Protein AF-A0AAU5QPR6-F1 (afdb_monomer)

pLDDT: mean 88.17, std 13.74, range [23.33, 97.75]

Sequence (277 aa):
MTGIDMEPRHGRDCKAAFSVEWHLQGLGFTPAVTRRDGVSYQTLPEGLGWCQTLPVPEEAWPPGATQCVVVRWYPDRTYRRDRRTGLIPAGADEHWRDRTTDIMGRLRALGFWAENTGPYRAPALHTHEDILVWRQPGDRHWPPVSAWFGSEPASTHFGPPSPAEREAVLRVRGVLRQVERGRRRIQGTLSAEPALPAWWPPHAGMCVRVLWQPTVQYQRDPNSVVAPPGAARHWHTGIESIRRALIAASYEVQEPVRPRTPTRDTCVGFLAWRRLR

Mean predicted aligned error: 6.19 Å

Secondary structure (DSSP, 8-state):
----------TTHHHHHHHHHHHHHHTT-SPEEEEETTEEEEEPPTTT-EEEEEEPPGGGSPTT-SEEEEEEEE--GGGSPPTTT-PPPTTHHHHHHHHHHHHHHHHHHTT-EEEE-SS---TTT-S-EEEEEEE-SS----S-TTTTTTPPPPPPTTSPPPHHHHHHHHHHHHHHHHHHHSSSPPPEEEEEEEPPGGGPPTTEEEEEEEEEEE-GGGSPPTT-SSPPTTHHHHHHHH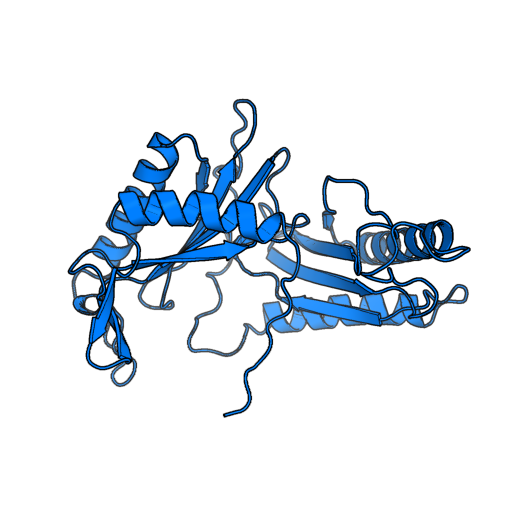HHHHHHHHHHTT-EEE--SSPP-TTT-S-EEEEEEEE--

Nearest PDB structures (foldseek):
  3kxc-assembly1_A  TM=4.202E-01  e=6.621E-01  Homo sapiens
  6yqd-assembly1_AAA  TM=4.238E-01  e=2.096E+00  Homo sapiens
  2cfh-assembly1_A  TM=3.814E-01  e=7.035E-01  Homo sapiens
  7b70-assembly1_A  TM=4.335E-01  e=2.367E+00  Drosophila melanogaster
  6ypx-assembly1_AAA  TM=3.709E-01  e=2.367E+00  Homo sapiens

Radius of gyration: 20.64 Å; Cα contacts (8 Å, |Δi|>4): 484; chains: 1; bounding box: 50×53×55 Å

Structure (mmCIF, N/CA/C/O backbone):
data_AF-A0AAU5QPR6-F1
#
_entry.id   AF-A0AAU5QPR6-F1
#
loop_
_atom_site.group_PDB
_atom_site.id
_atom_site.type_symbol
_atom_site.label_atom_id
_atom_site.label_alt_id
_atom_site.label_comp_id
_atom_site.label_asym_id
_atom_site.label_entity_id
_atom_site.label_seq_id
_atom_site.pdbx_PDB_ins_code
_atom_site.Cartn_x
_atom_site.Cartn_y
_atom_site.Cartn_z
_atom_site.occupancy
_atom_site.B_iso_or_equiv
_atom_site.auth_seq_id
_atom_site.auth_comp_id
_atom_site.auth_asym_id
_atom_site.auth_atom_id
_atom_site.pdbx_PDB_model_num
ATOM 1 N N . MET A 1 1 ? 15.546 25.070 15.201 1.00 35.16 1 MET A N 1
ATOM 2 C CA . MET A 1 1 ? 14.447 24.235 14.674 1.00 35.16 1 MET A CA 1
ATOM 3 C C . MET A 1 1 ? 14.744 23.960 13.215 1.00 35.16 1 MET A C 1
ATOM 5 O O . MET A 1 1 ? 14.538 24.826 12.380 1.00 35.16 1 MET A O 1
ATOM 9 N N . THR A 1 2 ? 15.338 22.809 12.925 1.00 28.70 2 THR A N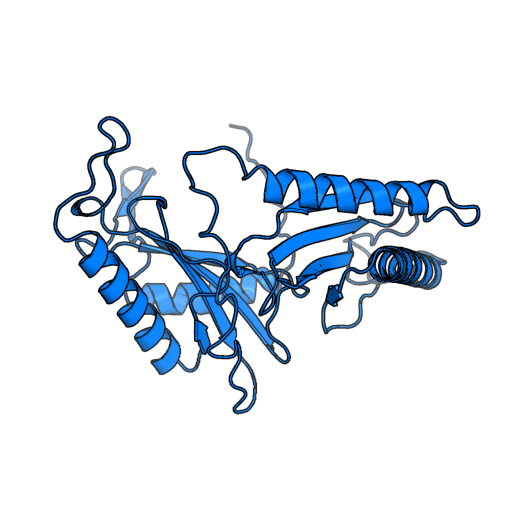 1
ATOM 10 C CA . THR A 1 2 ? 15.569 22.332 11.561 1.00 28.70 2 THR A CA 1
ATOM 11 C C . THR A 1 2 ? 14.236 21.846 11.008 1.00 28.70 2 THR A C 1
ATOM 13 O O . THR A 1 2 ? 13.722 20.812 11.431 1.00 28.70 2 THR A O 1
ATOM 16 N N . GLY A 1 3 ? 13.637 22.642 10.122 1.00 25.12 3 GLY A N 1
ATOM 17 C CA . GLY A 1 3 ? 12.510 22.197 9.315 1.00 25.12 3 GLY A CA 1
ATOM 18 C C . GLY A 1 3 ? 12.972 21.026 8.459 1.00 25.12 3 GLY A C 1
ATOM 19 O O . GLY A 1 3 ? 13.912 21.158 7.680 1.00 25.12 3 GLY A O 1
ATOM 20 N N . ILE A 1 4 ? 12.365 19.861 8.662 1.00 26.20 4 ILE A N 1
ATOM 21 C CA . ILE A 1 4 ? 12.492 18.751 7.726 1.00 26.20 4 ILE A CA 1
ATOM 22 C C . ILE A 1 4 ? 11.623 19.144 6.535 1.00 26.20 4 ILE A C 1
ATOM 24 O O . ILE A 1 4 ? 10.400 19.014 6.596 1.00 26.20 4 ILE A O 1
ATOM 28 N N . ASP A 1 5 ? 12.252 19.673 5.487 1.00 23.33 5 ASP A N 1
ATOM 29 C CA . ASP A 1 5 ? 11.605 19.854 4.192 1.00 23.33 5 ASP A CA 1
ATOM 30 C C . ASP A 1 5 ? 11.256 18.467 3.645 1.00 23.33 5 ASP A C 1
ATOM 32 O O . ASP A 1 5 ? 12.100 17.722 3.141 1.00 23.33 5 ASP A O 1
ATOM 36 N N . MET A 1 6 ? 9.992 18.081 3.806 1.00 27.84 6 MET A N 1
ATOM 37 C CA . MET A 1 6 ? 9.432 16.953 3.081 1.00 27.84 6 MET A CA 1
ATOM 38 C C . MET A 1 6 ? 9.138 17.426 1.660 1.00 27.84 6 MET A C 1
ATOM 40 O O . MET A 1 6 ? 8.075 17.984 1.393 1.00 27.84 6 MET A O 1
ATOM 44 N N . GLU A 1 7 ? 10.084 17.205 0.744 1.00 28.50 7 GLU A N 1
ATOM 45 C CA . GLU A 1 7 ? 9.815 17.350 -0.686 1.00 28.50 7 GLU A CA 1
ATOM 46 C C . GLU A 1 7 ? 8.554 16.545 -1.058 1.00 28.50 7 GLU A C 1
ATOM 48 O O . GLU A 1 7 ? 8.431 15.372 -0.673 1.00 28.50 7 GLU A O 1
ATOM 53 N N . PRO A 1 8 ? 7.613 17.124 -1.824 1.00 33.81 8 PRO A N 1
ATOM 54 C CA . PRO A 1 8 ? 6.388 16.442 -2.208 1.00 33.81 8 PRO A CA 1
ATOM 55 C C . PRO A 1 8 ? 6.711 15.318 -3.198 1.00 33.81 8 PRO A C 1
ATOM 57 O O . PRO A 1 8 ? 6.769 15.499 -4.417 1.00 33.81 8 PRO A O 1
ATOM 60 N N . ARG A 1 9 ? 6.909 14.107 -2.671 1.00 38.84 9 ARG A N 1
ATOM 61 C CA . ARG A 1 9 ? 6.975 12.887 -3.473 1.00 38.84 9 ARG A CA 1
ATOM 62 C C . ARG A 1 9 ? 5.597 12.630 -4.096 1.00 38.84 9 ARG A C 1
ATOM 64 O O . ARG A 1 9 ? 4.681 12.178 -3.429 1.00 38.84 9 ARG A O 1
ATOM 71 N N . HIS A 1 10 ? 5.500 12.895 -5.399 1.00 45.75 10 HIS A N 1
ATOM 72 C CA . HIS A 1 10 ? 4.492 12.357 -6.329 1.00 45.75 10 HIS A CA 1
ATOM 73 C C . HIS A 1 10 ? 3.066 12.926 -6.176 1.00 45.75 10 HIS A C 1
ATOM 75 O O . HIS A 1 10 ? 2.172 12.342 -5.571 1.00 45.75 10 HIS A O 1
ATOM 81 N N . GLY A 1 11 ? 2.803 14.042 -6.864 1.00 46.19 11 GLY A N 1
ATOM 82 C CA . GLY A 1 11 ? 1.526 14.774 -6.841 1.00 46.19 11 GLY A CA 1
ATOM 83 C C . GLY A 1 11 ? 0.268 14.067 -7.388 1.00 46.19 11 GLY A C 1
ATOM 84 O O . GLY A 1 11 ? -0.733 14.747 -7.606 1.00 46.19 11 GLY A O 1
ATOM 85 N N . ARG A 1 12 ? 0.274 12.746 -7.630 1.00 51.75 12 ARG A N 1
ATOM 86 C CA . ARG A 1 12 ? -0.951 11.944 -7.869 1.00 51.75 12 ARG A CA 1
ATOM 87 C C . ARG A 1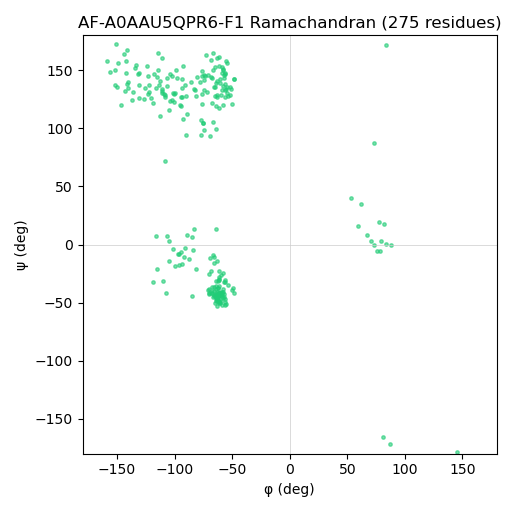 12 ? -1.282 11.040 -6.688 1.00 51.75 12 ARG A C 1
ATOM 89 O O . ARG A 1 12 ? -2.442 11.006 -6.292 1.00 51.75 12 ARG A O 1
ATOM 96 N N . ASP A 1 13 ? -0.277 10.408 -6.090 1.00 56.41 13 ASP A N 1
ATOM 97 C CA . ASP A 1 13 ? -0.446 9.549 -4.912 1.00 56.41 13 ASP A CA 1
ATOM 98 C C . ASP A 1 13 ? -0.973 10.371 -3.730 1.00 56.41 13 ASP A C 1
ATOM 100 O O . ASP A 1 13 ? -1.884 9.948 -3.019 1.00 56.41 13 ASP A O 1
ATOM 104 N N . CYS A 1 14 ? -0.505 11.619 -3.606 1.00 62.19 14 CYS A N 1
ATOM 105 C CA . CYS A 1 14 ? -1.061 12.564 -2.645 1.00 62.19 14 CYS A CA 1
ATOM 106 C C . CYS A 1 14 ? -2.537 12.881 -2.940 1.00 62.19 14 CYS A C 1
ATOM 108 O O . CYS A 1 14 ? -3.349 12.877 -2.025 1.00 62.19 14 CYS A O 1
ATOM 110 N N . LYS A 1 15 ? -2.926 13.104 -4.206 1.00 73.94 15 LYS A N 1
ATOM 111 C CA . LYS A 1 15 ? -4.320 13.443 -4.569 1.00 73.94 15 LYS A CA 1
ATOM 112 C C . LYS A 1 15 ? -5.298 12.313 -4.245 1.00 73.94 15 LYS A C 1
ATOM 114 O O . LYS A 1 15 ? -6.410 12.582 -3.799 1.00 73.94 15 LYS A O 1
ATOM 119 N N . ALA A 1 16 ? -4.874 11.068 -4.459 1.00 74.38 16 ALA A N 1
ATOM 120 C CA . ALA A 1 16 ? -5.645 9.884 -4.107 1.00 74.38 16 ALA A CA 1
ATOM 121 C C . ALA A 1 16 ? -5.902 9.803 -2.595 1.00 74.38 16 ALA A C 1
ATOM 123 O O . ALA A 1 16 ? -7.050 9.622 -2.185 1.00 74.38 16 ALA A O 1
ATOM 124 N N . ALA A 1 17 ? -4.850 9.976 -1.788 1.00 79.00 17 ALA A N 1
ATOM 125 C CA . ALA A 1 17 ? -4.952 10.021 -0.331 1.00 79.00 17 ALA A CA 1
ATOM 126 C C . ALA A 1 17 ? -5.870 11.161 0.128 1.00 79.00 17 ALA A C 1
ATOM 128 O O . ALA A 1 17 ? -6.831 10.901 0.843 1.00 79.00 17 ALA A O 1
ATOM 129 N N . PHE A 1 18 ? -5.673 12.376 -0.394 1.00 85.31 18 PHE A N 1
ATOM 130 C CA . PHE A 1 18 ? -6.481 13.544 -0.034 1.00 85.31 18 PHE A CA 1
ATOM 131 C C . PHE A 1 18 ? -7.980 13.355 -0.295 1.00 85.31 18 PHE A C 1
ATOM 133 O O . PHE A 1 18 ? -8.799 13.767 0.521 1.00 85.31 18 PHE A O 1
ATOM 140 N N . SER A 1 19 ? -8.365 12.729 -1.413 1.00 90.50 19 SER A N 1
ATOM 141 C CA . SER A 1 19 ? -9.785 12.503 -1.711 1.00 90.50 19 SER A CA 1
ATOM 142 C C . SER A 1 19 ? -10.441 11.542 -0.714 1.00 90.50 19 SER A C 1
ATOM 144 O O . SER A 1 19 ? -11.545 11.822 -0.253 1.00 90.50 19 SER A O 1
ATOM 146 N N . VAL A 1 20 ? -9.783 10.433 -0.364 1.00 93.19 20 VAL A N 1
ATOM 147 C CA . VAL A 1 20 ? -10.328 9.478 0.620 1.00 93.19 20 VAL A CA 1
ATOM 148 C C . VAL A 1 20 ? -10.301 10.074 2.026 1.00 93.19 20 VAL A C 1
ATOM 150 O O . VAL A 1 20 ? -11.266 9.922 2.769 1.00 93.19 20 VAL A O 1
ATOM 153 N N . GLU A 1 21 ? -9.244 10.805 2.375 1.00 93.94 21 GLU A N 1
ATOM 154 C CA . GLU A 1 21 ? -9.115 11.492 3.661 1.00 93.94 21 GLU A CA 1
ATOM 155 C C . GLU A 1 21 ? -10.241 12.510 3.874 1.00 93.94 21 GLU A C 1
ATOM 157 O O . GLU A 1 21 ? -10.866 12.518 4.933 1.00 93.94 21 GLU A O 1
ATOM 162 N N . TRP A 1 22 ? -10.583 13.291 2.844 1.00 94.00 22 TRP A N 1
ATOM 163 C CA . TRP A 1 22 ? -11.712 14.223 2.885 1.00 94.00 22 TRP A CA 1
ATOM 164 C C . TRP A 1 22 ? -13.045 13.516 3.176 1.00 94.00 22 TRP A C 1
ATOM 166 O O . TRP A 1 22 ? -13.835 13.977 4.001 1.00 94.00 22 TRP A O 1
ATOM 176 N N . HIS A 1 23 ? -13.290 12.361 2.548 1.00 95.94 23 HIS A N 1
ATOM 177 C CA . HIS A 1 23 ? -14.485 11.562 2.824 1.00 95.94 23 HIS A CA 1
ATOM 178 C C . HIS A 1 23 ? -14.493 11.010 4.254 1.00 95.94 23 HIS A C 1
ATOM 180 O O . HIS A 1 23 ? -15.514 11.093 4.934 1.00 95.94 23 HIS A O 1
ATOM 186 N N . LEU A 1 24 ? -13.362 10.490 4.737 1.00 95.44 24 LEU A N 1
ATOM 187 C CA . LEU A 1 24 ? -13.230 10.003 6.113 1.00 95.44 24 LEU A CA 1
ATOM 188 C C . LEU A 1 24 ? -13.452 11.120 7.138 1.00 95.44 24 LEU A C 1
ATOM 190 O O . LEU A 1 24 ? -14.055 10.872 8.182 1.00 95.44 24 LEU A O 1
ATOM 194 N N . GLN A 1 25 ? -13.023 12.344 6.830 1.00 94.25 25 GLN A N 1
ATOM 195 C CA . GLN A 1 25 ? -13.296 13.516 7.656 1.00 94.25 25 GLN A CA 1
ATOM 196 C C . GLN A 1 25 ? -14.792 13.827 7.715 1.00 94.25 25 GLN A C 1
ATOM 198 O O . GLN A 1 25 ? -15.329 14.007 8.807 1.00 94.25 25 GLN A O 1
ATOM 203 N N . GLY A 1 26 ? -15.484 13.824 6.571 1.00 93.88 26 GLY A N 1
ATOM 204 C CA . GLY A 1 26 ? -16.940 14.001 6.519 1.00 93.88 26 GLY A CA 1
ATOM 205 C C . GLY A 1 26 ? -17.721 12.905 7.257 1.00 93.88 26 GLY A C 1
ATOM 206 O O . GLY A 1 26 ? -18.805 13.162 7.773 1.00 93.88 26 GLY A O 1
ATOM 207 N N . LEU A 1 27 ? -17.154 11.700 7.355 1.00 93.94 27 LEU A N 1
ATOM 208 C CA . LEU A 1 27 ? -17.709 10.577 8.117 1.00 93.94 27 LEU A CA 1
ATOM 209 C C . LEU A 1 27 ? -17.362 10.612 9.617 1.00 93.94 27 LEU A C 1
ATOM 211 O O . LEU A 1 27 ? -17.847 9.764 10.362 1.00 93.94 27 LEU A O 1
ATOM 215 N N . GLY A 1 28 ? -16.536 11.561 10.069 1.00 94.25 28 GLY A N 1
ATOM 216 C CA . GLY A 1 28 ? -16.123 11.674 11.470 1.00 94.25 28 GLY A CA 1
ATOM 217 C C . GLY A 1 28 ? -15.052 10.668 11.903 1.00 94.25 28 GLY A C 1
ATOM 218 O O . GLY A 1 28 ? -14.884 10.444 13.098 1.00 94.25 28 GLY A O 1
ATOM 219 N N . PHE A 1 29 ? -14.317 10.064 10.962 1.00 94.75 29 PHE A N 1
ATOM 220 C CA . PHE A 1 29 ? -13.257 9.096 11.265 1.00 94.75 29 PHE A CA 1
ATOM 221 C C . PHE A 1 29 ? -11.859 9.707 11.355 1.00 94.75 29 PHE A C 1
ATOM 223 O O . PHE A 1 29 ? -10.925 9.004 11.721 1.00 94.75 29 PHE A O 1
ATOM 230 N N . THR A 1 30 ? -11.658 10.982 11.039 1.00 93.62 30 THR A N 1
ATOM 231 C CA . THR A 1 30 ? -10.345 11.633 11.189 1.00 93.62 30 THR A CA 1
ATOM 232 C C . THR A 1 30 ? -10.279 12.445 12.483 1.00 93.62 30 THR A C 1
ATOM 234 O O . THR A 1 30 ? -11.300 12.996 12.900 1.00 93.62 30 THR A O 1
ATOM 237 N N . PRO A 1 31 ? -9.095 12.607 13.100 1.00 91.06 31 PRO A N 1
ATOM 238 C CA . PRO A 1 31 ? -8.934 13.513 14.231 1.00 91.06 31 PRO A CA 1
ATOM 239 C C . PRO A 1 31 ? -9.332 14.949 13.870 1.00 91.06 31 PRO A C 1
ATOM 241 O O . PRO A 1 31 ? -8.927 15.470 12.829 1.00 91.06 31 PRO A O 1
ATOM 244 N N . ALA A 1 32 ? -10.073 15.616 14.751 1.00 90.50 32 ALA A N 1
ATOM 245 C CA . ALA A 1 32 ? -10.326 17.045 14.620 1.00 90.50 32 ALA A CA 1
ATOM 246 C C . ALA A 1 32 ? -9.075 17.821 15.051 1.00 90.50 32 ALA A C 1
ATOM 248 O O . ALA A 1 32 ? -8.527 17.582 16.129 1.00 90.50 32 ALA A O 1
ATOM 249 N N . VAL A 1 33 ? -8.621 18.761 14.223 1.00 90.00 33 VAL A N 1
ATOM 250 C CA . VAL A 1 33 ? -7.470 19.610 14.546 1.00 90.00 33 VAL A CA 1
ATOM 251 C C . VAL A 1 33 ? -7.967 20.919 15.144 1.00 90.00 33 VAL A C 1
ATOM 253 O O . VAL A 1 33 ? -8.688 21.672 14.494 1.00 90.00 33 VAL A O 1
ATOM 256 N N . THR A 1 34 ? -7.556 21.214 16.375 1.00 91.31 34 THR A N 1
ATOM 257 C CA . THR A 1 34 ? -7.825 22.496 17.040 1.00 91.31 34 THR A CA 1
ATOM 258 C C . THR A 1 34 ? -6.516 23.209 17.354 1.00 91.31 34 THR A C 1
ATOM 260 O O . THR A 1 34 ? -5.502 22.569 17.625 1.00 91.31 34 THR A O 1
ATOM 263 N N . ARG A 1 35 ? -6.505 24.544 17.300 1.00 93.06 35 ARG A N 1
ATOM 264 C CA . ARG A 1 35 ? -5.342 25.355 17.690 1.00 93.06 35 ARG A CA 1
ATOM 265 C C . ARG A 1 35 ? -5.648 26.114 18.973 1.00 93.06 35 ARG A C 1
ATOM 267 O O . ARG A 1 35 ? -6.686 26.764 19.054 1.00 93.06 35 ARG A O 1
ATOM 274 N N . ARG A 1 36 ? -4.749 26.032 19.954 1.00 93.50 36 ARG A N 1
ATOM 275 C CA . ARG A 1 36 ? -4.797 26.806 21.205 1.00 93.50 36 ARG A CA 1
ATOM 276 C C . ARG A 1 36 ? -3.388 27.302 21.505 1.00 93.50 36 ARG A C 1
ATOM 278 O O . ARG A 1 36 ? -2.459 26.500 21.497 1.00 93.50 36 ARG A O 1
ATOM 285 N N . ASP A 1 37 ? -3.232 28.612 21.674 1.00 94.12 37 ASP A N 1
ATOM 286 C CA . ASP A 1 37 ? -1.952 29.261 22.001 1.00 94.12 37 ASP A CA 1
ATOM 287 C C . ASP A 1 37 ? -0.800 28.895 21.045 1.00 94.12 37 ASP A C 1
ATOM 289 O O . ASP A 1 37 ? 0.327 28.627 21.449 1.00 94.12 37 ASP A O 1
ATOM 293 N N . GLY A 1 38 ? -1.097 28.814 19.743 1.00 92.50 38 GLY A N 1
ATOM 294 C CA . GLY A 1 38 ? -0.122 28.436 18.710 1.00 92.50 38 GLY A CA 1
ATOM 295 C C . GLY A 1 38 ? 0.207 26.938 18.644 1.00 92.50 38 GLY A C 1
ATOM 296 O O . GLY A 1 38 ? 0.874 26.503 17.705 1.00 92.50 38 GLY A O 1
ATOM 297 N N . VAL A 1 39 ? -0.307 26.125 19.571 1.00 93.25 39 VAL A N 1
ATOM 298 C CA . VAL A 1 39 ? -0.143 24.667 19.581 1.00 93.25 39 VAL A CA 1
ATOM 299 C C . VAL A 1 39 ? -1.328 24.004 18.880 1.00 93.25 39 VAL A C 1
ATOM 301 O O . VAL A 1 39 ? -2.485 24.365 19.100 1.00 93.25 39 VAL A O 1
ATOM 304 N N . SER A 1 40 ? -1.045 23.030 18.010 1.00 90.56 40 SER A N 1
ATOM 305 C CA . SER A 1 40 ? -2.074 22.228 17.338 1.00 90.56 40 SER A CA 1
ATOM 306 C C . SER A 1 40 ? -2.340 20.945 18.122 1.00 90.56 40 SER A C 1
ATOM 308 O O . SER A 1 40 ? -1.418 20.183 18.402 1.00 90.56 40 SER A O 1
ATOM 310 N N . TYR A 1 41 ? -3.606 20.701 18.441 1.00 90.38 41 TYR A N 1
ATOM 311 C CA . TYR A 1 41 ? -4.092 19.524 19.148 1.00 90.38 41 TYR A CA 1
ATOM 312 C C . TYR A 1 41 ? -4.946 18.677 18.211 1.00 90.38 41 TYR A C 1
ATOM 314 O O . TYR A 1 41 ? -5.739 19.208 17.434 1.00 90.38 41 TYR A O 1
ATOM 322 N N . GLN A 1 42 ? -4.799 17.358 18.313 1.00 90.19 42 GLN A N 1
ATOM 323 C CA . GLN A 1 42 ? -5.643 16.390 17.622 1.00 90.19 42 GLN A CA 1
ATOM 324 C C . GLN A 1 42 ? -6.617 15.772 18.622 1.00 90.19 42 GLN A C 1
ATOM 326 O O . GLN A 1 42 ? -6.205 15.086 19.558 1.00 90.19 42 GLN A O 1
ATOM 331 N N . THR A 1 43 ? -7.908 16.014 18.423 1.00 91.12 43 THR A N 1
ATOM 332 C CA . THR A 1 43 ? -8.980 15.396 19.204 1.00 91.12 43 THR A CA 1
ATOM 333 C C . THR A 1 43 ? -9.477 14.165 18.458 1.00 91.12 43 THR A C 1
ATOM 335 O O . THR A 1 43 ? -9.932 14.267 17.319 1.00 91.12 43 THR A O 1
ATOM 338 N N . LEU A 1 44 ? -9.352 12.995 19.086 1.00 90.50 44 LEU A N 1
ATOM 339 C CA . LEU A 1 44 ? -9.805 11.731 18.508 1.00 90.50 44 LEU A CA 1
ATOM 340 C C . LEU A 1 44 ? -11.321 11.562 18.703 1.00 90.50 44 LEU A C 1
ATOM 342 O O . LEU A 1 44 ? -11.821 11.944 19.763 1.00 90.50 44 LEU A O 1
ATOM 346 N N . PRO A 1 45 ? -12.042 10.970 17.736 1.00 88.69 45 PRO A N 1
ATOM 347 C CA . PRO A 1 45 ? -13.444 10.608 17.912 1.00 88.69 45 PRO A CA 1
ATOM 348 C C . PRO A 1 45 ? -13.611 9.555 19.019 1.00 88.69 45 PRO A C 1
ATOM 350 O O . PRO A 1 45 ? -12.946 8.517 19.005 1.00 88.69 45 PRO A O 1
ATOM 353 N N . GLU A 1 46 ? -14.499 9.820 19.975 1.00 89.31 46 GLU A N 1
ATOM 354 C CA . GLU A 1 46 ? -14.746 8.939 21.120 1.00 89.31 46 GLU A CA 1
ATOM 355 C C . GLU A 1 46 ? -15.555 7.701 20.709 1.00 89.31 46 GLU A C 1
ATOM 357 O O . GLU A 1 46 ? -16.548 7.798 19.988 1.00 89.31 46 GLU A O 1
ATOM 362 N N . GLY A 1 47 ? -15.116 6.514 21.136 1.00 91.44 47 GLY A N 1
ATOM 363 C CA . GLY A 1 47 ? -15.842 5.252 20.936 1.00 91.44 47 GLY A CA 1
ATOM 364 C C . GLY A 1 47 ? -15.886 4.740 19.487 1.00 91.44 47 GLY A C 1
ATOM 365 O O . GLY A 1 47 ? -16.511 3.709 19.211 1.00 91.44 47 GLY A O 1
ATOM 366 N N . LEU A 1 48 ? -15.229 5.434 18.552 1.00 91.75 48 LEU A N 1
ATOM 367 C CA . LEU A 1 48 ? -15.156 5.074 17.129 1.00 91.75 48 LEU A CA 1
ATOM 368 C C . LEU A 1 48 ? -13.753 4.615 16.709 1.00 91.75 48 LEU A C 1
ATOM 370 O O . LEU A 1 48 ? -13.612 3.793 15.802 1.00 91.75 48 LEU A O 1
ATOM 374 N N . GLY A 1 49 ? -12.717 5.158 17.350 1.00 94.69 49 GLY A N 1
ATOM 375 C CA . GLY A 1 49 ? -11.361 5.114 16.817 1.00 94.69 49 GLY A CA 1
ATOM 376 C C . GLY A 1 49 ? -11.133 6.198 15.763 1.00 94.69 49 GLY A C 1
ATOM 377 O O . GLY A 1 49 ? -11.899 7.153 15.655 1.00 94.69 49 GLY A O 1
ATOM 378 N N . TRP A 1 50 ? -10.049 6.085 14.999 1.00 96.50 50 TRP A N 1
ATOM 379 C CA . TRP A 1 50 ? -9.704 7.068 13.968 1.00 96.50 50 TRP A CA 1
ATOM 380 C C . TRP A 1 50 ? -8.959 6.430 12.796 1.00 96.50 50 TRP A C 1
ATOM 382 O O . TRP A 1 50 ? -8.325 5.389 12.943 1.00 96.50 50 TRP A O 1
ATOM 392 N N . CYS A 1 51 ? -9.029 7.066 11.633 1.00 96.94 51 CYS A N 1
ATOM 393 C CA . CYS A 1 51 ? -8.448 6.616 10.381 1.00 96.94 51 CYS A CA 1
ATOM 394 C C . CYS A 1 51 ? -7.333 7.548 9.902 1.00 96.94 51 CYS A C 1
ATOM 396 O O . CYS A 1 51 ? -7.383 8.763 10.093 1.00 96.94 51 CYS A O 1
ATOM 398 N N . GLN A 1 52 ? -6.371 6.962 9.197 1.00 95.06 52 GLN A N 1
ATOM 399 C CA . GLN A 1 52 ? -5.328 7.645 8.445 1.00 95.06 52 GLN A CA 1
ATOM 400 C C . GLN A 1 52 ? -5.255 7.053 7.039 1.00 95.06 52 GLN A C 1
ATOM 402 O O . GLN A 1 52 ? -5.269 5.835 6.884 1.00 95.06 52 GLN A O 1
ATOM 407 N N . THR A 1 53 ? -5.110 7.886 6.013 1.00 95.56 53 THR A N 1
ATOM 408 C CA . THR A 1 53 ? -4.832 7.403 4.655 1.00 95.56 53 THR A CA 1
ATOM 409 C C . THR A 1 53 ? -3.336 7.324 4.392 1.00 95.56 53 THR A C 1
ATOM 411 O O . THR A 1 53 ? -2.593 8.251 4.713 1.00 95.56 53 THR A O 1
ATOM 414 N N . LEU A 1 54 ? -2.898 6.248 3.747 1.00 94.56 54 LEU A N 1
ATOM 415 C CA . LEU A 1 54 ? -1.533 6.060 3.273 1.00 94.56 54 LEU A CA 1
ATOM 416 C C . LEU A 1 54 ? -1.554 5.816 1.757 1.00 94.56 54 LEU A C 1
ATOM 418 O O . LEU A 1 54 ? -2.400 5.052 1.278 1.00 94.56 54 LEU A O 1
ATOM 422 N N . PRO A 1 55 ? -0.640 6.426 0.983 1.00 93.19 55 PRO A N 1
ATOM 423 C CA . PRO A 1 55 ? -0.546 6.150 -0.443 1.00 93.19 55 PRO A CA 1
ATOM 424 C C . PRO A 1 55 ? -0.139 4.690 -0.679 1.00 93.19 55 PRO A C 1
ATOM 426 O O . PRO A 1 55 ? 0.741 4.160 0.004 1.00 93.19 55 PRO A O 1
ATOM 429 N N . VAL A 1 56 ? -0.762 4.048 -1.668 1.00 94.56 56 VAL A N 1
ATOM 430 C CA . VAL A 1 56 ? -0.369 2.714 -2.142 1.00 94.56 56 VAL A CA 1
ATOM 431 C C . VAL A 1 56 ? 0.445 2.898 -3.415 1.00 94.56 56 VAL A C 1
ATOM 433 O O . VAL A 1 56 ? -0.019 3.594 -4.322 1.00 94.56 56 VAL A O 1
ATOM 436 N N . PRO A 1 57 ? 1.632 2.287 -3.534 1.00 93.81 57 PRO A N 1
ATOM 437 C CA . PRO A 1 57 ? 2.381 2.367 -4.775 1.00 93.81 57 PRO A CA 1
ATOM 438 C C . PRO A 1 57 ? 1.655 1.598 -5.891 1.00 93.81 57 PRO A C 1
ATOM 440 O O . PRO A 1 57 ? 1.063 0.552 -5.645 1.00 93.81 57 PRO A O 1
ATOM 443 N N . GLU A 1 58 ? 1.688 2.105 -7.122 1.00 93.56 58 GLU A N 1
ATOM 444 C CA . GLU A 1 58 ? 0.906 1.559 -8.249 1.00 93.56 58 GLU A CA 1
ATOM 445 C C . GLU A 1 58 ? 1.155 0.072 -8.544 1.00 93.56 58 GLU A C 1
ATOM 447 O O . GLU A 1 58 ? 0.246 -0.623 -8.992 1.00 93.56 58 GLU A O 1
ATOM 452 N N . GLU A 1 59 ? 2.357 -0.446 -8.278 1.00 95.12 59 GLU A N 1
ATOM 453 C CA . GLU A 1 59 ? 2.656 -1.881 -8.388 1.00 95.12 59 GLU A CA 1
ATOM 454 C C . GLU A 1 59 ? 1.855 -2.764 -7.415 1.00 95.12 59 GLU A C 1
ATOM 456 O O . GLU A 1 59 ? 1.809 -3.974 -7.605 1.00 95.12 59 GLU A O 1
ATOM 461 N N . ALA A 1 60 ? 1.218 -2.179 -6.399 1.00 95.19 60 ALA A N 1
ATOM 462 C CA . ALA A 1 60 ? 0.360 -2.854 -5.426 1.00 95.19 60 ALA A CA 1
ATOM 463 C C . ALA A 1 60 ? -1.136 -2.569 -5.639 1.00 95.19 60 ALA A C 1
ATOM 465 O O . ALA A 1 60 ? -1.964 -2.921 -4.800 1.00 95.19 60 ALA A O 1
ATOM 466 N N . TRP A 1 61 ? -1.510 -1.897 -6.731 1.00 94.56 61 TRP A N 1
ATOM 467 C CA . TRP A 1 61 ? -2.912 -1.587 -6.988 1.00 94.56 61 TRP A CA 1
ATOM 468 C C . TRP A 1 61 ? -3.689 -2.828 -7.440 1.00 94.56 61 TRP A C 1
ATOM 470 O O . TRP A 1 61 ? -3.154 -3.658 -8.184 1.00 94.56 61 TRP A O 1
ATOM 480 N N . PRO A 1 62 ? -4.974 -2.935 -7.064 1.00 93.06 62 PRO A N 1
ATOM 481 C CA . PRO A 1 62 ? -5.870 -3.915 -7.653 1.00 93.06 62 PRO A CA 1
ATOM 482 C C . PRO A 1 62 ? -5.941 -3.754 -9.182 1.00 93.06 62 PRO A C 1
ATOM 484 O O . PRO A 1 62 ? -5.881 -2.627 -9.692 1.00 93.06 62 PRO A O 1
ATOM 487 N N . PRO A 1 63 ? -6.090 -4.848 -9.949 1.00 89.94 63 PRO A N 1
ATOM 488 C CA . PRO A 1 63 ? -6.133 -4.777 -11.405 1.00 89.94 63 PRO A CA 1
ATOM 489 C C . PRO A 1 63 ? -7.259 -3.878 -11.933 1.00 89.94 63 PRO A C 1
ATOM 491 O O . PRO A 1 63 ? -8.436 -4.170 -11.744 1.00 89.94 63 PRO A O 1
ATOM 494 N N . GLY A 1 64 ? -6.894 -2.829 -12.673 1.00 90.50 64 GLY A N 1
ATOM 495 C CA . GLY A 1 64 ? -7.844 -1.870 -13.248 1.00 90.50 64 GLY A CA 1
ATOM 496 C C . GLY A 1 64 ? -8.207 -0.706 -12.323 1.00 90.50 64 GLY A C 1
ATOM 497 O O . GLY A 1 64 ? -8.968 0.167 -12.737 1.00 90.50 64 GLY A O 1
ATOM 498 N N . ALA A 1 65 ? -7.656 -0.651 -11.108 1.00 93.12 65 ALA A N 1
ATOM 499 C CA . ALA A 1 65 ? -7.857 0.488 -10.226 1.00 93.12 65 ALA A CA 1
ATOM 500 C C . ALA A 1 65 ? -7.270 1.777 -10.828 1.00 93.12 65 ALA A C 1
ATOM 502 O O . ALA A 1 65 ? -6.191 1.783 -11.422 1.00 93.12 65 ALA A O 1
ATOM 503 N N . THR A 1 66 ? -7.981 2.887 -10.649 1.00 91.94 66 THR A N 1
ATOM 504 C CA . THR A 1 66 ? -7.553 4.234 -11.072 1.00 91.94 66 THR A CA 1
ATOM 505 C C . THR A 1 66 ? -7.082 5.094 -9.901 1.00 91.94 66 THR A C 1
ATOM 507 O O . THR A 1 66 ? -6.447 6.130 -10.100 1.00 91.94 66 THR A O 1
ATOM 510 N N . GLN A 1 67 ? -7.383 4.649 -8.683 1.00 92.75 67 GLN A N 1
ATOM 511 C CA . GLN A 1 67 ? -7.005 5.248 -7.411 1.00 92.75 67 GLN A CA 1
ATOM 512 C C . GLN A 1 67 ? -6.915 4.125 -6.384 1.00 92.75 67 GLN A C 1
ATOM 514 O O . GLN A 1 67 ? -7.816 3.290 -6.354 1.00 92.75 67 GLN A O 1
ATOM 519 N N . CYS A 1 68 ? -5.890 4.117 -5.535 1.00 94.81 68 CYS A N 1
ATOM 520 C CA . CYS A 1 68 ? -5.766 3.142 -4.455 1.00 94.81 68 CYS A CA 1
ATOM 521 C C . CYS A 1 68 ? -5.012 3.742 -3.261 1.00 94.81 68 CYS A C 1
ATOM 523 O O . CYS A 1 68 ? -3.997 4.422 -3.436 1.00 94.81 68 CYS A O 1
ATOM 525 N N . VAL A 1 69 ? -5.518 3.502 -2.054 1.00 96.62 69 VAL A N 1
ATOM 526 C CA . VAL A 1 69 ? -4.936 3.936 -0.778 1.00 96.62 69 VAL A CA 1
ATOM 527 C C . VAL A 1 69 ? -5.127 2.842 0.271 1.00 96.62 69 VAL A C 1
ATOM 529 O O . VAL A 1 69 ? -6.031 2.018 0.155 1.00 96.62 69 VAL A O 1
ATOM 532 N N . VAL A 1 70 ? -4.309 2.852 1.321 1.00 96.81 70 VAL A N 1
ATOM 533 C CA . VAL A 1 70 ? -4.620 2.116 2.552 1.00 96.81 70 VAL A CA 1
ATOM 534 C C . VAL A 1 70 ? -5.302 3.081 3.504 1.00 96.81 70 VAL A C 1
ATOM 536 O O . VAL A 1 70 ? -4.757 4.144 3.801 1.00 96.81 70 VAL A O 1
ATOM 539 N N . VAL A 1 71 ? -6.473 2.708 4.003 1.00 97.38 71 VAL A N 1
ATOM 540 C CA . VAL A 1 71 ? -7.086 3.327 5.173 1.00 97.38 71 VAL A CA 1
ATOM 541 C C . VAL A 1 71 ? -6.662 2.523 6.389 1.00 97.38 71 VAL A C 1
ATOM 543 O O . VAL A 1 71 ? -7.100 1.397 6.600 1.00 97.38 71 VAL A O 1
ATOM 546 N N . ARG A 1 72 ? -5.783 3.116 7.187 1.00 96.31 72 ARG A N 1
ATOM 547 C CA . ARG A 1 72 ? -5.339 2.566 8.457 1.00 96.31 72 ARG A CA 1
ATOM 548 C C . ARG A 1 72 ? -6.267 3.033 9.564 1.00 96.31 72 ARG A C 1
ATOM 550 O O . ARG A 1 72 ? -6.261 4.219 9.892 1.00 96.31 72 ARG A O 1
ATOM 557 N N . TRP A 1 73 ? -7.030 2.119 10.148 1.00 96.88 73 TRP A N 1
ATOM 558 C CA . TRP A 1 73 ? -7.921 2.412 11.266 1.00 96.88 73 TRP A CA 1
ATOM 559 C C . TRP A 1 73 ? -7.312 1.969 12.594 1.00 96.88 73 TRP A C 1
ATOM 561 O O . TRP A 1 73 ? -6.885 0.830 12.750 1.00 96.88 73 TRP A O 1
ATOM 571 N N . TYR A 1 74 ? -7.311 2.862 13.576 1.00 95.25 74 TYR A N 1
ATOM 572 C CA . TYR A 1 74 ? -6.885 2.592 14.940 1.00 95.25 74 TYR A CA 1
ATOM 573 C C . TYR A 1 74 ? -8.112 2.572 15.860 1.00 95.25 74 TYR A C 1
ATOM 575 O O . TYR A 1 74 ? -8.836 3.573 15.891 1.00 95.25 74 TYR A O 1
ATOM 583 N N . PRO A 1 75 ? -8.305 1.525 16.684 1.00 95.06 75 PRO A N 1
ATOM 584 C CA . PRO A 1 75 ? -9.445 1.433 17.593 1.00 95.06 75 PRO A CA 1
ATOM 585 C C . PRO A 1 75 ? -9.463 2.568 18.613 1.00 95.06 75 PRO A C 1
ATOM 587 O O . PRO A 1 75 ? -8.436 3.216 18.861 1.00 95.06 75 PRO A O 1
ATOM 590 N N . ASP A 1 76 ? -10.616 2.811 19.231 1.00 94.44 76 ASP A N 1
ATOM 591 C CA . ASP A 1 76 ? -10.713 3.747 20.350 1.00 94.44 76 ASP A CA 1
ATOM 592 C C . ASP A 1 76 ? -9.781 3.324 21.502 1.00 94.44 76 ASP A C 1
ATOM 594 O O . ASP A 1 76 ? -9.462 2.145 21.680 1.00 94.44 76 ASP A O 1
ATOM 598 N N . ARG A 1 77 ? -9.289 4.298 22.278 1.00 92.06 77 ARG A N 1
ATOM 599 C CA . ARG A 1 77 ? -8.314 4.052 23.350 1.00 92.06 77 ARG A CA 1
ATOM 600 C C . ARG A 1 77 ? -8.818 3.040 24.384 1.00 92.06 77 ARG A C 1
ATOM 602 O O . ARG A 1 77 ? -7.994 2.301 24.915 1.00 92.06 77 ARG A O 1
ATOM 609 N N . THR A 1 78 ? -10.121 2.996 24.645 1.00 94.31 78 THR A N 1
ATOM 610 C CA . THR A 1 78 ? -10.750 2.080 25.611 1.00 94.31 78 THR A CA 1
ATOM 611 C C . THR A 1 78 ? -10.708 0.613 25.182 1.00 94.31 78 THR A C 1
ATOM 613 O O . THR A 1 78 ? -10.710 -0.255 26.047 1.00 94.31 78 THR A O 1
ATOM 616 N N . TYR A 1 79 ? -10.577 0.334 23.880 1.00 94.69 79 TYR A N 1
ATOM 617 C CA . TYR A 1 79 ? -10.501 -1.022 23.315 1.00 94.69 79 TYR A CA 1
ATOM 618 C C . TYR A 1 79 ? -9.085 -1.417 22.876 1.00 94.69 79 TYR A C 1
ATOM 620 O O . TYR A 1 79 ? -8.867 -2.500 22.332 1.00 94.69 79 TYR A O 1
ATOM 628 N N . ARG A 1 80 ? -8.087 -0.551 23.093 1.00 91.62 80 ARG A N 1
ATOM 629 C CA . ARG A 1 80 ? -6.691 -0.861 22.767 1.00 91.62 80 ARG A CA 1
ATOM 630 C C . ARG A 1 80 ? -6.079 -1.769 23.820 1.00 91.62 80 ARG A C 1
ATOM 632 O O . ARG A 1 80 ? -6.215 -1.530 25.016 1.00 91.62 80 ARG A O 1
ATOM 639 N N . ARG A 1 81 ? -5.286 -2.735 23.356 1.00 89.25 81 ARG A N 1
ATOM 640 C CA . ARG A 1 81 ? -4.381 -3.504 24.209 1.00 89.25 81 ARG A CA 1
ATOM 641 C C . ARG A 1 81 ? -3.477 -2.568 25.017 1.00 89.25 81 ARG A C 1
ATOM 643 O O . ARG A 1 81 ? -2.792 -1.710 24.448 1.00 89.25 81 ARG A O 1
ATOM 650 N N . ASP A 1 82 ? -3.436 -2.764 26.330 1.00 89.56 82 ASP A N 1
ATOM 651 C CA . ASP A 1 82 ? -2.502 -2.066 27.209 1.00 89.56 82 ASP A CA 1
ATOM 652 C C . ASP A 1 82 ? -1.075 -2.550 26.902 1.00 89.56 82 ASP A C 1
ATOM 654 O O . ASP A 1 82 ? -0.768 -3.740 26.973 1.00 89.56 82 ASP A O 1
ATOM 658 N N . ARG A 1 83 ? -0.181 -1.628 26.531 1.00 85.44 83 ARG A N 1
ATOM 659 C CA . ARG A 1 83 ? 1.199 -1.973 26.143 1.00 85.44 83 ARG A CA 1
ATOM 660 C C . ARG A 1 83 ? 2.061 -2.455 27.310 1.00 85.44 83 ARG A C 1
ATOM 662 O O . ARG A 1 83 ? 3.044 -3.147 27.073 1.00 85.44 83 ARG A O 1
ATOM 669 N N . ARG A 1 84 ? 1.735 -2.056 28.539 1.00 87.31 84 ARG A N 1
ATOM 670 C CA . ARG A 1 84 ? 2.482 -2.378 29.758 1.00 87.31 84 ARG A CA 1
ATOM 671 C C . ARG A 1 84 ? 2.060 -3.730 30.318 1.00 87.31 84 ARG A C 1
ATOM 673 O O . ARG A 1 84 ? 2.917 -4.503 30.726 1.00 87.31 84 ARG A O 1
ATOM 680 N N . THR A 1 85 ? 0.759 -3.999 30.369 1.00 90.06 85 THR A N 1
ATOM 681 C CA . THR A 1 85 ? 0.221 -5.239 30.958 1.00 90.06 85 THR A CA 1
ATOM 682 C C . THR A 1 85 ? -0.063 -6.312 29.914 1.00 90.06 85 THR A C 1
ATOM 684 O O . THR A 1 85 ? -0.206 -7.481 30.255 1.00 90.06 85 THR A O 1
ATOM 687 N N . GLY A 1 86 ? -0.162 -5.931 28.640 1.00 89.12 86 GLY A N 1
ATOM 688 C CA . GLY A 1 86 ? -0.577 -6.814 27.559 1.00 89.12 86 GLY A CA 1
ATOM 689 C C . GLY A 1 86 ? -2.070 -7.150 27.568 1.00 89.12 86 GLY A C 1
ATOM 690 O O . GLY A 1 86 ? -2.492 -7.881 26.672 1.00 89.12 86 GLY A O 1
ATOM 691 N N . LEU A 1 87 ? -2.841 -6.628 28.532 1.00 93.19 87 LEU A N 1
ATOM 692 C CA . LEU A 1 87 ? -4.268 -6.894 28.702 1.00 93.19 87 LEU A CA 1
ATOM 693 C C . LEU A 1 87 ? -5.065 -6.349 27.514 1.00 93.19 87 LEU A C 1
ATOM 695 O O . LEU A 1 87 ? -4.850 -5.217 27.075 1.00 93.19 87 LEU A O 1
ATOM 699 N N . ILE A 1 88 ? -6.004 -7.153 27.025 1.00 93.19 88 ILE A N 1
ATOM 700 C CA . ILE A 1 88 ? -6.959 -6.766 25.989 1.00 93.19 88 ILE A CA 1
ATOM 701 C C . ILE A 1 88 ? -8.281 -6.431 26.693 1.00 93.19 88 ILE A C 1
ATOM 703 O O . ILE A 1 88 ? -8.785 -7.277 27.435 1.00 93.19 88 ILE A O 1
ATOM 707 N N . PRO A 1 89 ? -8.829 -5.217 26.517 1.00 94.88 89 PRO A N 1
ATOM 708 C CA . PRO A 1 89 ? -10.118 -4.852 27.096 1.00 94.88 89 PRO A CA 1
ATOM 709 C C . PRO A 1 89 ? -11.252 -5.770 26.619 1.00 94.88 89 PRO A C 1
ATOM 711 O O . PRO A 1 89 ? -11.254 -6.227 25.475 1.00 94.88 89 PRO A O 1
ATOM 714 N N . ALA A 1 90 ? -12.244 -6.009 27.480 1.00 95.81 90 ALA A N 1
ATOM 715 C CA . ALA A 1 90 ? -13.460 -6.717 27.083 1.00 95.81 90 ALA A CA 1
ATOM 716 C C . ALA A 1 90 ? -14.183 -5.949 25.961 1.00 95.81 90 ALA A C 1
ATOM 718 O O . ALA A 1 90 ? -14.263 -4.720 26.000 1.00 95.81 90 ALA A O 1
ATOM 719 N N . GLY A 1 91 ? -14.700 -6.663 24.960 1.00 96.00 91 GLY A N 1
ATOM 720 C CA . GLY A 1 91 ? -15.364 -6.051 23.806 1.00 96.00 91 GLY A CA 1
ATOM 721 C C . GLY A 1 91 ? -14.424 -5.580 22.688 1.00 96.00 91 GLY A C 1
ATOM 722 O O . GLY A 1 91 ? -14.893 -4.996 21.714 1.00 96.00 91 GLY A O 1
ATOM 723 N N . ALA A 1 92 ? -13.100 -5.761 22.813 1.00 95.44 92 ALA A N 1
ATOM 724 C CA . ALA A 1 92 ? -12.147 -5.273 21.812 1.00 95.44 92 ALA A CA 1
ATOM 725 C C . ALA A 1 92 ? -12.281 -5.979 20.452 1.00 95.44 92 ALA A C 1
ATOM 727 O O . ALA A 1 92 ? -12.137 -5.324 19.419 1.00 95.44 92 ALA A O 1
ATOM 728 N N . ASP A 1 93 ? -12.573 -7.283 20.440 1.00 95.12 93 ASP A N 1
ATOM 729 C CA . ASP A 1 93 ? -12.766 -8.054 19.205 1.00 95.12 93 ASP A CA 1
ATOM 730 C C . ASP A 1 93 ? -14.064 -7.658 18.490 1.00 95.12 93 ASP A C 1
ATOM 732 O O . ASP A 1 93 ? -14.063 -7.465 17.272 1.00 95.12 93 ASP A O 1
ATOM 736 N N . GLU A 1 94 ? -15.157 -7.476 19.235 1.00 96.31 94 GLU A N 1
ATOM 737 C CA . GLU A 1 94 ? -16.422 -6.954 18.715 1.00 96.31 94 GLU A CA 1
ATOM 738 C C . GLU A 1 94 ? -16.236 -5.540 18.162 1.00 96.31 94 GLU A C 1
ATOM 740 O O . GLU A 1 94 ? -16.559 -5.287 17.004 1.00 96.31 94 GLU A O 1
ATOM 745 N N . HIS A 1 95 ? -15.612 -4.641 18.934 1.00 95.50 95 HIS A N 1
ATOM 746 C CA . HIS A 1 95 ? -15.322 -3.277 18.491 1.00 95.50 95 HIS A CA 1
ATOM 747 C C . HIS A 1 95 ? -14.488 -3.258 17.203 1.00 95.50 95 HIS A C 1
ATOM 749 O O . HIS A 1 95 ? -14.782 -2.490 16.288 1.00 95.50 95 HIS A O 1
ATOM 755 N N . TRP A 1 96 ? -13.471 -4.115 17.100 1.00 95.62 96 TRP A N 1
ATOM 756 C CA . TRP A 1 96 ? -12.647 -4.242 15.899 1.00 95.62 96 TRP A CA 1
ATOM 757 C C . TRP A 1 96 ? -13.450 -4.680 14.682 1.00 95.62 96 TRP A C 1
ATOM 759 O O . TRP A 1 96 ? -13.377 -4.040 13.630 1.00 95.62 96 TRP A O 1
ATOM 769 N N . ARG A 1 97 ? -14.237 -5.750 14.822 1.00 95.75 97 ARG A N 1
ATOM 770 C CA . ARG A 1 97 ? -15.050 -6.302 13.735 1.00 95.75 97 ARG A CA 1
ATOM 771 C C . ARG A 1 97 ? -16.120 -5.316 13.278 1.00 95.75 97 ARG A C 1
ATOM 773 O O . ARG A 1 97 ? -16.238 -5.061 12.077 1.00 95.75 97 ARG A O 1
ATOM 780 N N . ASP A 1 98 ? -16.860 -4.745 14.221 1.00 95.94 98 ASP A N 1
ATOM 781 C CA . ASP A 1 98 ? -17.995 -3.869 13.942 1.00 95.94 98 ASP A CA 1
ATOM 782 C C . ASP A 1 98 ? -17.529 -2.569 13.290 1.00 95.94 98 ASP A C 1
ATOM 784 O O . ASP A 1 98 ? -18.083 -2.150 12.273 1.00 95.94 98 ASP A O 1
ATOM 788 N N . ARG A 1 99 ? -16.459 -1.951 13.811 1.00 95.88 99 ARG A N 1
ATOM 789 C CA . ARG A 1 99 ? -15.933 -0.699 13.249 1.00 95.88 99 ARG A CA 1
ATOM 790 C C . ARG A 1 99 ? -15.276 -0.891 11.897 1.00 95.88 99 ARG A C 1
ATOM 792 O O . ARG A 1 99 ? -15.527 -0.092 11.001 1.00 95.88 99 ARG A O 1
ATOM 799 N N . THR A 1 100 ? -14.504 -1.958 11.710 1.00 96.06 100 THR A N 1
ATOM 800 C CA . THR A 1 100 ? -13.920 -2.262 10.395 1.00 96.06 100 THR A CA 1
ATOM 801 C C . THR A 1 100 ? -15.023 -2.486 9.354 1.00 96.06 100 THR A C 1
ATOM 803 O O . THR A 1 100 ? -14.954 -1.949 8.248 1.00 96.06 100 THR A O 1
ATOM 806 N N . THR A 1 101 ? -16.091 -3.201 9.727 1.00 96.19 101 THR A N 1
ATOM 807 C CA . THR A 1 101 ? -17.258 -3.427 8.859 1.00 96.19 101 THR A CA 1
ATOM 808 C C . THR A 1 101 ? -18.000 -2.125 8.539 1.00 96.19 101 THR A C 1
ATOM 810 O O . THR A 1 101 ? -18.307 -1.878 7.372 1.00 96.19 101 THR A O 1
ATOM 813 N N . ASP A 1 102 ? -18.244 -1.267 9.535 1.00 96.81 102 ASP A N 1
ATOM 814 C CA . ASP A 1 102 ? -18.900 0.039 9.362 1.00 96.81 102 ASP A CA 1
ATOM 815 C C . ASP A 1 102 ? -18.087 0.975 8.451 1.00 96.81 102 ASP A C 1
ATOM 817 O O . ASP A 1 102 ? -18.636 1.568 7.521 1.00 96.81 102 ASP A O 1
ATOM 821 N N . ILE A 1 103 ? -16.764 1.052 8.639 1.00 97.00 103 ILE A N 1
ATOM 822 C CA . ILE A 1 103 ? -15.869 1.865 7.800 1.00 97.00 103 ILE A CA 1
ATOM 823 C C . ILE A 1 103 ? -15.921 1.396 6.344 1.00 97.00 103 ILE A C 1
ATOM 825 O O . ILE A 1 103 ? -16.148 2.212 5.446 1.00 97.00 103 ILE A O 1
ATOM 829 N N . MET A 1 104 ? -15.763 0.091 6.095 1.00 96.75 104 MET A N 1
ATOM 830 C CA . MET A 1 104 ? -15.856 -0.459 4.738 1.00 96.75 104 MET A CA 1
ATOM 831 C C . MET A 1 104 ? -17.240 -0.215 4.128 1.00 96.75 104 MET A C 1
ATOM 833 O O . MET A 1 104 ? -17.331 0.198 2.974 1.00 96.75 104 MET A O 1
ATOM 837 N N . GLY A 1 105 ? -18.321 -0.412 4.890 1.00 96.81 105 GLY A N 1
ATOM 838 C CA . GLY A 1 105 ? -19.691 -0.156 4.439 1.00 96.81 105 GLY A CA 1
ATOM 839 C C . GLY A 1 105 ? -19.919 1.299 4.020 1.00 96.81 105 GLY A C 1
ATOM 840 O O . GLY A 1 105 ? -20.461 1.557 2.945 1.00 96.81 105 GLY A O 1
ATOM 841 N N . ARG A 1 106 ? -19.436 2.259 4.816 1.00 97.38 106 ARG A N 1
ATOM 842 C CA . ARG A 1 106 ? -19.542 3.696 4.514 1.00 97.38 106 ARG A CA 1
ATOM 843 C C . ARG A 1 106 ? -18.699 4.108 3.311 1.00 97.38 106 ARG A C 1
ATOM 845 O O . ARG A 1 106 ? -19.165 4.891 2.489 1.00 97.38 106 ARG A O 1
ATOM 852 N N . LEU A 1 107 ? -17.490 3.569 3.167 1.00 96.31 107 LEU A N 1
ATOM 853 C CA . LEU A 1 107 ? -16.656 3.811 1.986 1.00 96.31 107 LEU A CA 1
ATOM 854 C C . LEU A 1 107 ? -17.289 3.220 0.717 1.00 96.31 107 LEU A C 1
ATOM 856 O O . LEU A 1 107 ? -17.307 3.886 -0.320 1.00 96.31 107 LEU A O 1
ATOM 860 N N . ARG A 1 108 ? -17.886 2.025 0.809 1.00 95.38 108 ARG A N 1
ATOM 861 C CA . ARG A 1 108 ? -18.653 1.411 -0.287 1.00 95.38 108 ARG A CA 1
ATOM 862 C C . ARG A 1 108 ? -19.862 2.248 -0.693 1.00 95.38 108 ARG A C 1
ATOM 864 O O . ARG A 1 108 ? -20.071 2.470 -1.883 1.00 95.38 108 ARG A O 1
ATOM 871 N N . ALA A 1 109 ? -20.594 2.808 0.270 1.00 95.75 109 ALA A N 1
ATOM 872 C CA . ALA A 1 109 ? -21.702 3.728 -0.004 1.00 95.75 109 ALA A CA 1
ATOM 873 C C . ALA A 1 109 ? -21.266 5.015 -0.737 1.00 95.75 109 ALA A C 1
ATOM 875 O O . ALA A 1 109 ? -22.071 5.634 -1.427 1.00 95.75 109 ALA A O 1
ATOM 876 N N . LEU A 1 110 ? -19.989 5.402 -0.635 1.00 95.00 110 LEU A N 1
ATOM 877 C CA . LEU A 1 110 ? -19.388 6.529 -1.361 1.00 95.00 110 LEU A CA 1
ATOM 878 C C . LEU A 1 110 ? -18.799 6.135 -2.732 1.00 95.00 110 LEU A C 1
ATOM 880 O O . LEU A 1 110 ? -18.125 6.947 -3.374 1.00 95.00 110 LEU A O 1
ATOM 884 N N . GLY A 1 111 ? -19.034 4.899 -3.185 1.00 93.12 111 GLY A N 1
ATOM 885 C CA . GLY A 1 111 ? -18.592 4.395 -4.488 1.00 93.12 111 GLY A CA 1
ATOM 886 C C . GLY A 1 111 ? -17.138 3.918 -4.529 1.00 93.12 111 GLY A C 1
ATOM 887 O O . GLY A 1 111 ? -16.560 3.818 -5.612 1.00 93.12 111 GLY A O 1
ATOM 888 N N . PHE A 1 112 ? -16.523 3.657 -3.374 1.00 94.88 112 PHE A N 1
ATOM 889 C CA . PHE A 1 112 ? -15.223 2.991 -3.306 1.00 94.88 112 PHE A CA 1
ATOM 890 C C . PHE A 1 112 ? -15.395 1.482 -3.150 1.00 94.88 112 PHE A C 1
ATOM 892 O O . PHE A 1 112 ? -16.358 1.001 -2.566 1.00 94.88 112 PHE A O 1
ATOM 899 N N . TRP A 1 113 ? -14.407 0.725 -3.597 1.00 95.00 113 TRP A N 1
ATOM 900 C CA . TRP A 1 113 ? -14.196 -0.624 -3.096 1.00 95.00 113 TRP A CA 1
ATOM 901 C C . TRP A 1 113 ? -13.350 -0.530 -1.827 1.00 95.00 113 TRP A C 1
ATOM 903 O O . TRP A 1 113 ? -12.441 0.300 -1.759 1.00 95.00 113 TRP A O 1
ATOM 913 N N . ALA A 1 114 ? -13.664 -1.336 -0.817 1.00 94.75 114 ALA A N 1
ATOM 914 C CA . ALA A 1 114 ? -12.961 -1.346 0.461 1.00 94.75 114 ALA A CA 1
ATOM 915 C C . ALA A 1 114 ? -12.940 -2.772 1.009 1.00 94.75 114 ALA A C 1
ATOM 917 O O . ALA A 1 114 ? -14.007 -3.343 1.223 1.00 94.75 114 ALA A O 1
ATOM 918 N N . GLU A 1 115 ? -11.750 -3.334 1.210 1.00 93.81 115 GLU A N 1
ATOM 919 C CA . GLU A 1 115 ? -11.570 -4.714 1.669 1.00 93.81 115 GLU A CA 1
ATOM 920 C C . GLU A 1 115 ? -10.394 -4.829 2.640 1.00 93.81 115 GLU A C 1
ATOM 922 O O . GLU A 1 115 ? -9.379 -4.140 2.499 1.00 93.81 115 GLU A O 1
ATOM 927 N N . ASN A 1 116 ? -10.503 -5.757 3.591 1.00 90.81 116 ASN A N 1
ATOM 928 C CA . ASN A 1 116 ? -9.364 -6.195 4.393 1.00 90.81 116 ASN A CA 1
ATOM 929 C C . ASN A 1 116 ? -8.496 -7.109 3.527 1.00 90.81 116 ASN A C 1
ATOM 931 O O . ASN A 1 116 ? -8.858 -8.252 3.247 1.00 90.81 116 ASN A O 1
ATOM 935 N N . THR A 1 117 ? -7.367 -6.591 3.063 1.00 88.00 117 THR A N 1
ATOM 936 C CA . THR A 1 117 ? -6.459 -7.327 2.178 1.00 88.00 117 THR A CA 1
ATOM 937 C C . THR A 1 117 ? -5.249 -7.859 2.926 1.00 88.00 117 THR A C 1
ATOM 939 O O . THR A 1 117 ? -4.693 -7.177 3.789 1.00 88.00 117 THR A O 1
ATOM 942 N N . GLY A 1 118 ? -4.787 -9.033 2.507 1.00 87.31 118 GLY A N 1
ATOM 943 C CA . GLY A 1 118 ? -3.637 -9.703 3.092 1.00 87.31 118 GLY A CA 1
ATOM 944 C C . GLY A 1 118 ? -3.992 -10.584 4.293 1.00 87.31 118 GLY A C 1
ATOM 945 O O . GLY A 1 118 ? -5.164 -10.829 4.578 1.00 87.31 118 GLY A O 1
ATOM 946 N N . PRO A 1 119 ? -2.960 -11.087 4.985 1.00 85.19 119 PRO A N 1
ATOM 947 C CA . PRO A 1 119 ? -3.095 -11.844 6.221 1.00 85.19 119 PRO A CA 1
ATOM 948 C C . PRO A 1 119 ? -4.002 -11.212 7.283 1.00 85.19 119 PRO A C 1
ATOM 950 O O . PRO A 1 119 ? -3.955 -10.004 7.519 1.00 85.19 119 PRO A O 1
ATOM 953 N N . TYR A 1 120 ? -4.759 -12.062 7.983 1.00 86.81 120 TYR A N 1
ATOM 954 C CA . TYR A 1 120 ? -5.682 -11.661 9.048 1.00 86.81 120 TYR A CA 1
ATOM 955 C C . TYR A 1 120 ? -4.993 -10.875 10.176 1.00 86.81 120 TYR A C 1
ATOM 957 O O . TYR A 1 120 ? -3.867 -11.186 10.584 1.00 86.81 120 TYR A O 1
ATOM 965 N N . ARG A 1 121 ? -5.715 -9.888 10.719 1.00 90.12 121 ARG A N 1
ATOM 966 C CA . ARG A 1 121 ? -5.314 -9.026 11.836 1.00 90.12 121 ARG A CA 1
ATOM 967 C C . ARG A 1 121 ? -6.341 -9.096 12.960 1.00 90.12 121 ARG A C 1
ATOM 969 O O . ARG A 1 121 ? -7.507 -9.394 12.745 1.00 90.12 121 ARG A O 1
ATOM 976 N N . ALA A 1 122 ? -5.878 -8.839 14.179 1.00 89.88 122 ALA A N 1
ATOM 977 C CA . ALA A 1 122 ? -6.684 -8.931 15.393 1.00 89.88 122 ALA A CA 1
ATOM 978 C C . ALA A 1 122 ? -6.172 -7.979 16.486 1.00 89.88 122 ALA A C 1
ATOM 980 O O . ALA A 1 122 ? -4.948 -7.794 16.576 1.00 89.88 122 ALA A O 1
ATOM 981 N N . PRO A 1 123 ? -7.051 -7.480 17.377 1.00 88.00 123 PRO A N 1
ATOM 982 C CA . PRO A 1 123 ? -6.696 -6.595 18.496 1.00 88.00 123 PRO A CA 1
ATOM 983 C C . PRO A 1 123 ? -5.597 -7.140 19.408 1.00 88.00 123 PRO A C 1
ATOM 985 O O . PRO A 1 123 ? -4.764 -6.389 19.917 1.00 88.00 123 PRO A O 1
ATOM 988 N N . ALA A 1 124 ? -5.569 -8.461 19.603 1.00 87.62 124 ALA A N 1
ATOM 989 C CA . ALA A 1 124 ? -4.575 -9.124 20.442 1.00 87.62 124 ALA A CA 1
ATOM 990 C C . ALA A 1 124 ? -3.135 -8.922 19.944 1.00 87.62 124 ALA A C 1
ATOM 992 O O . ALA A 1 124 ? -2.183 -8.887 20.727 1.00 87.62 124 ALA A O 1
ATOM 993 N N . LEU A 1 125 ? -2.983 -8.780 18.629 1.00 86.62 125 LEU A N 1
ATOM 994 C CA . LEU A 1 125 ? -1.705 -8.810 17.927 1.00 86.62 125 LEU A CA 1
ATOM 995 C C . LEU A 1 125 ? -1.366 -7.461 17.272 1.00 86.62 125 LEU A C 1
ATOM 997 O O . LEU A 1 125 ? -0.193 -7.175 17.010 1.00 86.62 125 LEU A O 1
ATOM 1001 N N . HIS A 1 126 ? -2.374 -6.615 17.035 1.00 91.06 126 HIS A N 1
ATOM 1002 C CA . HIS A 1 126 ? -2.262 -5.435 16.188 1.00 91.06 126 HIS A CA 1
ATOM 1003 C C . HIS A 1 126 ? -2.824 -4.171 16.848 1.00 91.06 126 HIS A C 1
ATOM 1005 O O . HIS A 1 126 ? -3.771 -4.203 17.625 1.00 91.06 126 HIS A O 1
ATOM 1011 N N . THR A 1 127 ? -2.219 -3.025 16.526 1.00 91.44 127 THR A N 1
ATOM 1012 C CA . THR A 1 127 ? -2.657 -1.697 16.984 1.00 91.44 127 THR A CA 1
ATOM 1013 C C . THR A 1 127 ? -3.627 -1.016 16.026 1.00 91.44 127 THR A C 1
ATOM 1015 O O . THR A 1 127 ? -4.165 0.030 16.383 1.00 91.44 127 THR A O 1
ATOM 1018 N N . HIS A 1 128 ? -3.791 -1.559 14.820 1.00 93.56 128 HIS A N 1
ATOM 1019 C CA . HIS A 1 128 ? -4.625 -1.019 13.757 1.00 93.56 128 HIS A CA 1
ATOM 1020 C C . HIS A 1 128 ? -4.998 -2.094 12.736 1.00 93.56 128 HIS A C 1
ATOM 1022 O O . HIS A 1 128 ? -4.283 -3.092 12.581 1.00 93.56 128 HIS A O 1
ATOM 1028 N N . GLU A 1 129 ? -6.079 -1.828 12.018 1.00 94.81 129 GLU A N 1
ATOM 1029 C CA . GLU A 1 129 ? -6.482 -2.543 10.815 1.00 94.81 129 GLU A CA 1
ATOM 1030 C C . GLU A 1 129 ? -6.021 -1.760 9.581 1.00 94.81 129 GLU A C 1
ATOM 1032 O O . GLU A 1 129 ? -6.029 -0.526 9.592 1.00 94.81 129 GLU A O 1
ATOM 1037 N N . ASP A 1 130 ? -5.603 -2.468 8.534 1.00 95.00 130 ASP A N 1
ATOM 1038 C CA . ASP A 1 130 ? -5.248 -1.860 7.249 1.00 95.00 130 ASP A CA 1
ATOM 1039 C C . ASP A 1 130 ? -6.281 -2.292 6.198 1.00 95.00 130 ASP A C 1
ATOM 1041 O O . ASP A 1 130 ? -6.314 -3.447 5.779 1.00 95.00 130 ASP A O 1
ATOM 1045 N N . ILE A 1 131 ? -7.100 -1.345 5.745 1.00 95.81 131 ILE A N 1
ATOM 1046 C CA . ILE A 1 131 ? -8.148 -1.561 4.743 1.00 95.81 131 ILE A CA 1
ATOM 1047 C C . ILE A 1 131 ? -7.633 -1.034 3.406 1.00 95.81 131 ILE A C 1
ATOM 1049 O O . ILE A 1 131 ? -7.274 0.142 3.305 1.00 95.81 131 ILE A O 1
ATOM 1053 N N . LEU A 1 132 ? -7.608 -1.858 2.360 1.00 96.06 132 LEU A N 1
ATOM 1054 C CA . LEU A 1 132 ? -7.297 -1.366 1.021 1.00 96.06 132 LEU A CA 1
ATOM 1055 C C . LEU A 1 132 ? -8.550 -0.746 0.413 1.00 96.06 132 LEU A C 1
ATOM 1057 O O . LEU A 1 132 ? -9.605 -1.377 0.371 1.00 96.06 132 LEU A O 1
ATOM 1061 N N . VAL A 1 133 ? -8.428 0.490 -0.062 1.00 96.19 133 VAL A N 1
ATOM 1062 C CA . VAL A 1 133 ? -9.538 1.273 -0.605 1.00 96.19 133 VAL A CA 1
ATOM 1063 C C . VAL A 1 133 ? -9.171 1.760 -1.992 1.00 96.19 133 VAL A C 1
ATOM 1065 O O . VAL A 1 133 ? -8.148 2.423 -2.176 1.00 96.19 133 VAL A O 1
ATOM 1068 N N . TRP A 1 134 ? -10.002 1.457 -2.983 1.00 95.06 134 TRP A N 1
ATOM 1069 C CA . TRP A 1 134 ? -9.713 1.805 -4.369 1.00 95.06 134 TRP A CA 1
ATOM 1070 C C . TRP A 1 134 ? -10.960 2.188 -5.157 1.00 95.06 134 TRP A C 1
ATOM 1072 O O . TRP A 1 134 ? -12.096 1.932 -4.760 1.00 95.06 134 TRP A O 1
ATOM 1082 N N . ARG A 1 135 ? -10.737 2.825 -6.306 1.00 93.62 135 ARG A N 1
ATOM 1083 C CA . ARG A 1 135 ? -11.762 3.027 -7.335 1.00 93.62 135 ARG A CA 1
ATOM 1084 C C . ARG A 1 135 ? -11.393 2.233 -8.568 1.00 93.62 135 ARG A C 1
ATOM 1086 O O . ARG A 1 135 ? -10.238 2.252 -8.988 1.00 93.62 135 ARG A O 1
ATOM 1093 N N . GLN A 1 136 ? -12.380 1.582 -9.164 1.00 88.62 136 GLN A N 1
ATOM 1094 C CA . GLN A 1 136 ? -12.227 0.837 -10.403 1.00 88.62 136 GLN A CA 1
ATOM 1095 C C . GLN A 1 136 ? -13.474 1.040 -11.277 1.00 88.62 136 GLN A C 1
ATOM 1097 O O . GLN A 1 136 ? -14.584 1.021 -10.745 1.00 88.62 136 GLN A O 1
ATOM 1102 N N . PRO A 1 137 ? -13.321 1.237 -12.600 1.00 82.62 137 PRO A N 1
ATOM 1103 C CA . PRO A 1 137 ? -14.445 1.190 -13.524 1.00 82.62 137 PRO A CA 1
ATOM 1104 C C . PRO A 1 137 ? -14.952 -0.252 -13.710 1.00 82.62 137 PRO A C 1
ATOM 1106 O O . PRO A 1 137 ? -14.170 -1.159 -14.003 1.00 82.62 137 PRO A O 1
ATOM 1109 N N . GLY A 1 138 ? -16.271 -0.432 -13.602 1.00 76.25 138 GLY A N 1
ATOM 1110 C CA . GLY A 1 138 ? -16.964 -1.706 -13.819 1.00 76.25 138 GLY A CA 1
ATOM 1111 C C . GLY A 1 138 ? -16.982 -2.643 -12.606 1.00 76.25 138 GLY A C 1
ATOM 1112 O O . GLY A 1 138 ? -16.309 -2.410 -11.603 1.00 76.25 138 GLY A O 1
ATOM 1113 N N . ASP A 1 139 ? -17.748 -3.727 -12.726 1.00 66.81 139 ASP A N 1
ATOM 1114 C CA . ASP A 1 139 ? -17.940 -4.713 -11.661 1.00 66.81 139 ASP A CA 1
ATOM 1115 C C . ASP A 1 139 ? -16.895 -5.823 -11.750 1.00 66.81 139 ASP A C 1
ATOM 1117 O O . ASP A 1 139 ? -17.059 -6.820 -12.458 1.00 66.81 139 ASP A O 1
ATOM 1121 N N . ARG A 1 140 ? -15.797 -5.673 -11.007 1.00 73.62 140 ARG A N 1
ATOM 1122 C CA . ARG A 1 140 ? -14.851 -6.768 -10.785 1.00 73.62 140 ARG A CA 1
ATOM 1123 C C . ARG A 1 140 ? -14.774 -7.076 -9.303 1.00 73.62 140 ARG A C 1
ATOM 1125 O O . ARG A 1 140 ? -14.379 -6.232 -8.512 1.00 73.62 140 ARG A O 1
ATOM 1132 N N . HIS A 1 141 ? -15.075 -8.321 -8.956 1.00 77.00 141 HIS A N 1
ATOM 1133 C CA . HIS A 1 141 ? -14.826 -8.830 -7.615 1.00 77.00 141 HIS A CA 1
ATOM 1134 C C . HIS A 1 141 ? -13.332 -9.132 -7.467 1.00 77.00 141 HIS A C 1
ATOM 1136 O O . HIS A 1 141 ? -12.801 -10.076 -8.057 1.00 77.00 141 HIS A O 1
ATOM 1142 N N . TRP 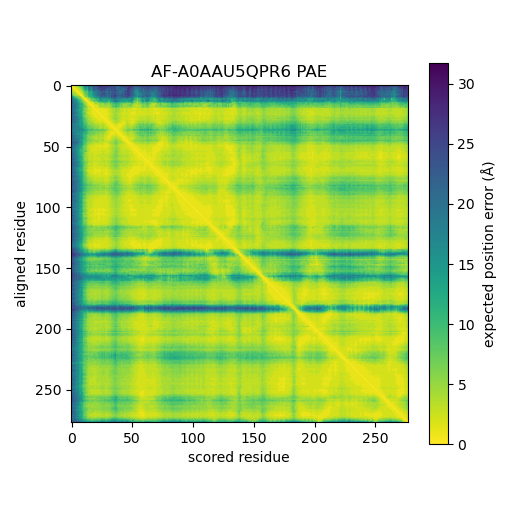A 1 142 ? -12.648 -8.281 -6.714 1.00 84.88 142 TRP A N 1
ATOM 1143 C CA . TRP A 1 142 ? -11.287 -8.479 -6.241 1.00 84.88 142 TRP A CA 1
ATOM 1144 C C . TRP A 1 142 ? -11.229 -7.961 -4.794 1.00 84.88 142 TRP A C 1
ATOM 1146 O O . TRP A 1 142 ? -11.825 -6.921 -4.527 1.00 84.88 142 TRP A O 1
ATOM 1156 N N . PRO A 1 143 ? -10.527 -8.636 -3.872 1.00 87.44 143 PRO A N 1
ATOM 1157 C CA . PRO A 1 143 ? -9.894 -9.938 -4.046 1.00 87.44 143 PRO A CA 1
ATOM 1158 C C . PRO A 1 143 ? -10.952 -11.068 -4.099 1.00 87.44 143 PRO A C 1
ATOM 1160 O O . PRO A 1 143 ? -12.110 -10.851 -3.747 1.00 87.44 143 PRO A O 1
ATOM 1163 N N . PRO A 1 144 ? -10.611 -12.277 -4.582 1.00 87.38 144 PRO A N 1
ATOM 1164 C CA . PRO A 1 144 ? -11.512 -13.426 -4.481 1.00 87.38 144 PRO A CA 1
ATOM 1165 C C . PRO A 1 144 ? -11.743 -13.811 -3.010 1.00 87.38 144 PRO A C 1
ATOM 1167 O O . PRO A 1 144 ? -10.858 -13.626 -2.181 1.00 87.38 144 PRO A O 1
ATOM 1170 N N . VAL A 1 145 ? -12.889 -14.422 -2.690 1.00 84.44 145 VAL A N 1
ATOM 1171 C CA . VAL A 1 145 ? -13.252 -14.823 -1.309 1.00 84.44 145 VAL A CA 1
ATOM 1172 C C . VAL A 1 145 ? -12.206 -15.744 -0.661 1.00 84.44 145 VAL A C 1
ATOM 1174 O O . VAL A 1 145 ? -11.989 -15.688 0.543 1.00 84.44 145 VAL A O 1
ATOM 1177 N N . SER A 1 146 ? -11.526 -16.576 -1.453 1.00 84.00 146 SER A N 1
ATOM 1178 C CA . SER A 1 146 ? -10.462 -17.478 -0.990 1.00 84.00 146 SER A CA 1
ATOM 1179 C C . SER A 1 146 ? -9.074 -16.826 -0.906 1.00 84.00 146 SER A C 1
ATOM 1181 O O . SER A 1 146 ? -8.075 -17.523 -0.693 1.00 84.00 146 SER A O 1
ATOM 1183 N N . ALA A 1 147 ? -8.963 -15.511 -1.113 1.00 85.81 147 ALA A N 1
ATOM 1184 C CA . ALA A 1 147 ? -7.692 -14.809 -1.019 1.00 85.81 147 ALA A CA 1
ATOM 1185 C C . ALA A 1 147 ? -7.095 -14.961 0.386 1.00 85.81 147 ALA A C 1
ATOM 1187 O O . ALA A 1 147 ? -7.762 -14.733 1.389 1.00 85.81 147 ALA A O 1
ATOM 1188 N N . TRP A 1 148 ? -5.826 -15.382 0.432 1.00 85.94 148 TRP A N 1
ATOM 1189 C CA . TRP A 1 148 ? -5.057 -15.611 1.666 1.00 85.94 148 TRP A CA 1
ATOM 1190 C C . TRP A 1 148 ? -5.654 -16.660 2.619 1.00 85.94 148 TRP A C 1
ATOM 1192 O O . TRP A 1 148 ? -5.223 -16.765 3.763 1.00 85.94 148 TRP A O 1
ATOM 1202 N N . PHE A 1 149 ? -6.589 -17.500 2.159 1.00 83.50 149 PHE A N 1
ATOM 1203 C CA . PHE A 1 149 ? -7.014 -18.657 2.943 1.00 83.50 149 PHE A CA 1
ATOM 1204 C C . PHE A 1 149 ? -5.800 -19.538 3.278 1.00 83.50 149 PHE A C 1
ATOM 1206 O O . PHE A 1 149 ? -5.025 -19.898 2.391 1.00 83.50 149 PHE A O 1
ATOM 1213 N N . GLY A 1 150 ? -5.618 -19.852 4.563 1.00 80.62 150 GLY A N 1
ATOM 1214 C CA . GLY A 1 150 ? -4.463 -20.607 5.055 1.00 80.62 150 GLY A CA 1
ATOM 1215 C C . GLY A 1 150 ? -3.170 -19.799 5.223 1.00 80.62 150 GLY A C 1
ATOM 1216 O O . GLY A 1 150 ? -2.156 -20.386 5.595 1.00 80.62 150 GLY A O 1
ATOM 1217 N N . SER A 1 151 ? -3.166 -18.480 4.985 1.00 83.25 151 SER A N 1
ATOM 1218 C CA . SER A 1 151 ? -2.016 -17.644 5.347 1.00 83.25 151 SER A CA 1
ATOM 1219 C C . SER A 1 151 ? -1.878 -17.544 6.864 1.00 83.25 151 SER A C 1
ATOM 1221 O O . SER A 1 151 ? -2.880 -17.401 7.570 1.00 83.25 151 SER A O 1
ATOM 1223 N N . GLU A 1 152 ? -0.644 -17.511 7.361 1.00 82.88 152 GLU A N 1
ATOM 1224 C CA . GLU A 1 152 ? -0.385 -17.086 8.739 1.00 82.88 152 GLU A CA 1
ATOM 1225 C C . GLU A 1 152 ? -0.914 -15.661 8.969 1.00 82.88 152 GLU A C 1
ATOM 1227 O O . GLU A 1 152 ? -0.951 -14.884 8.013 1.00 82.88 152 GLU A O 1
ATOM 1232 N N . PRO A 1 153 ? -1.324 -15.293 10.199 1.00 83.69 153 PRO A N 1
ATOM 1233 C CA . PRO A 1 153 ? -1.707 -13.921 10.523 1.00 83.69 153 PRO A CA 1
ATOM 1234 C C . PRO A 1 153 ? -0.609 -12.912 10.179 1.00 83.69 153 PRO A C 1
ATOM 1236 O O . PRO A 1 153 ? 0.577 -13.246 10.155 1.00 83.69 153 PRO A O 1
ATOM 1239 N N . ALA A 1 154 ? -1.000 -11.654 9.971 1.00 83.94 154 ALA A N 1
ATOM 1240 C CA . ALA A 1 154 ? -0.029 -10.586 9.774 1.00 83.94 154 ALA A CA 1
ATOM 1241 C C . ALA A 1 154 ? 0.940 -10.512 10.967 1.00 83.94 154 ALA A C 1
ATOM 1243 O O . ALA A 1 154 ? 0.575 -10.775 12.120 1.00 83.94 154 ALA A O 1
ATOM 1244 N N . SER A 1 155 ? 2.192 -10.144 10.689 1.00 81.69 155 SER A N 1
ATOM 1245 C CA . SER A 1 155 ? 3.195 -9.968 11.735 1.00 81.69 155 SER A CA 1
ATOM 1246 C C . SER A 1 155 ? 2.744 -8.915 12.744 1.00 81.69 155 SER A C 1
ATOM 1248 O O . SER A 1 155 ? 2.324 -7.814 12.384 1.00 81.69 155 SER A O 1
ATOM 1250 N N . THR A 1 156 ? 2.876 -9.241 14.030 1.00 81.25 156 THR A N 1
ATOM 1251 C CA . THR A 1 156 ? 2.426 -8.367 15.119 1.00 81.25 156 THR A CA 1
ATOM 1252 C C . THR A 1 156 ? 3.143 -7.014 15.082 1.00 81.25 156 THR A C 1
ATOM 1254 O O . THR A 1 156 ? 4.356 -6.958 14.877 1.00 81.25 156 THR A O 1
ATOM 1257 N N . HIS A 1 157 ? 2.446 -5.919 15.397 1.00 70.69 157 HIS A N 1
ATOM 1258 C CA . HIS A 1 157 ? 3.067 -4.582 15.435 1.00 70.69 157 HIS A CA 1
ATOM 1259 C C . HIS A 1 157 ? 4.072 -4.375 16.575 1.00 70.69 157 HIS A C 1
ATOM 1261 O O . HIS A 1 157 ? 4.767 -3.361 16.607 1.00 70.69 157 HIS A O 1
ATOM 1267 N N . PHE A 1 158 ? 4.120 -5.299 17.530 1.00 62.56 158 PHE A N 1
ATOM 1268 C CA . PHE A 1 158 ? 4.954 -5.205 18.728 1.00 62.56 158 PHE A CA 1
ATOM 1269 C C . PHE A 1 158 ? 6.226 -6.052 18.635 1.00 62.56 158 PHE A C 1
ATOM 1271 O O . PHE A 1 158 ? 7.044 -6.026 19.552 1.00 62.56 158 PHE A O 1
ATOM 1278 N N . GLY A 1 159 ? 6.376 -6.811 17.549 1.00 62.19 159 GLY A N 1
ATOM 1279 C CA . GLY A 1 159 ? 7.497 -7.705 17.320 1.00 62.19 159 GLY A CA 1
ATOM 1280 C C . GLY A 1 159 ? 8.351 -7.271 16.131 1.00 62.19 159 GLY A C 1
ATOM 1281 O O . GLY A 1 159 ? 7.930 -6.450 15.313 1.00 62.19 159 GLY A O 1
ATOM 1282 N N . PRO A 1 160 ? 9.570 -7.818 16.009 1.00 66.44 160 PRO A N 1
ATOM 1283 C CA . PRO A 1 160 ? 10.300 -7.753 14.752 1.00 66.44 160 PRO A CA 1
ATOM 1284 C C . PRO A 1 160 ? 9.463 -8.331 13.594 1.00 66.44 160 PRO A C 1
ATOM 1286 O O . PRO A 1 160 ? 8.606 -9.178 13.847 1.00 66.44 160 PRO A O 1
ATOM 1289 N N . PRO A 1 161 ? 9.766 -7.964 12.329 1.00 72.88 161 PRO A N 1
ATOM 1290 C CA . PRO A 1 161 ? 9.224 -8.671 11.169 1.00 72.88 161 PRO A CA 1
ATOM 1291 C C . PRO A 1 161 ? 9.402 -10.178 11.337 1.00 72.88 161 PRO A C 1
ATOM 1293 O O . PRO A 1 161 ? 10.443 -10.605 11.866 1.00 72.88 161 PRO A O 1
ATOM 1296 N N . SER A 1 162 ? 8.421 -10.965 10.895 1.00 79.19 162 SER A N 1
ATOM 1297 C CA . SER A 1 162 ? 8.472 -12.415 11.076 1.00 79.19 162 SER A CA 1
ATOM 1298 C C . SER A 1 162 ? 9.724 -13.002 10.403 1.00 79.19 162 SER A C 1
ATOM 1300 O O . SER A 1 162 ? 10.250 -12.429 9.436 1.00 79.19 162 SER A O 1
ATOM 1302 N N . PRO A 1 163 ? 10.248 -14.145 10.886 1.00 81.88 163 PRO A N 1
ATOM 1303 C CA . PRO A 1 163 ? 11.342 -14.836 10.210 1.00 81.88 163 PRO A CA 1
ATOM 1304 C C . PRO A 1 163 ? 11.062 -15.052 8.716 1.00 81.88 163 PRO A C 1
ATOM 1306 O O . PRO A 1 163 ? 11.949 -14.810 7.900 1.00 81.88 163 PRO A O 1
ATOM 1309 N N . ALA A 1 164 ? 9.816 -15.385 8.361 1.00 82.44 164 ALA A N 1
ATOM 1310 C CA . ALA A 1 164 ? 9.373 -15.561 6.982 1.00 82.44 164 ALA A CA 1
ATOM 1311 C C . ALA A 1 164 ? 9.477 -14.269 6.148 1.00 82.44 164 ALA A C 1
ATOM 1313 O O . ALA A 1 164 ? 10.026 -14.293 5.047 1.00 82.44 164 ALA A O 1
ATOM 1314 N N . GLU A 1 165 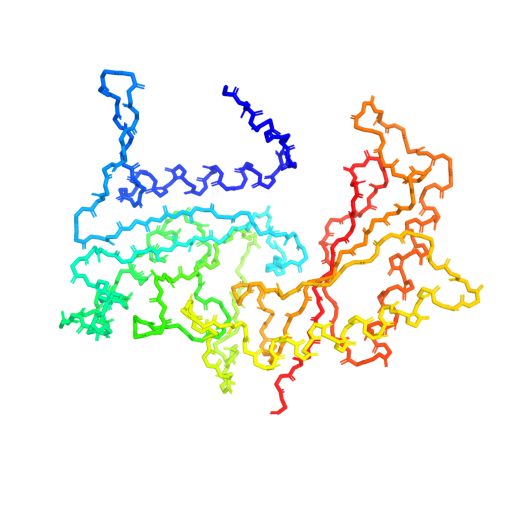? 9.032 -13.119 6.670 1.00 83.81 165 GLU A N 1
ATOM 1315 C CA . GLU A 1 165 ? 9.161 -11.822 5.983 1.00 83.81 165 GLU A CA 1
ATOM 1316 C C . GLU A 1 165 ? 10.628 -11.432 5.764 1.00 83.81 165 GLU A C 1
ATOM 1318 O O . GLU A 1 165 ? 11.016 -10.976 4.684 1.00 83.81 165 GLU A O 1
ATOM 1323 N N . ARG A 1 166 ? 11.474 -11.635 6.782 1.00 87.94 166 ARG A N 1
ATOM 1324 C CA . ARG A 1 166 ? 12.916 -11.361 6.686 1.00 87.94 166 ARG A CA 1
ATOM 1325 C C . ARG A 1 166 ? 13.574 -12.254 5.646 1.00 87.94 166 ARG A C 1
ATOM 1327 O O . ARG A 1 166 ? 14.353 -11.775 4.820 1.00 87.94 166 ARG A O 1
ATOM 1334 N N . GLU A 1 167 ? 13.257 -13.540 5.679 1.00 90.50 167 GLU A N 1
ATOM 1335 C CA . GLU A 1 167 ? 13.768 -14.519 4.733 1.00 90.50 167 GLU A CA 1
ATOM 1336 C C . GLU A 1 167 ? 13.333 -14.193 3.300 1.00 90.50 167 GLU A C 1
ATOM 1338 O O . GLU A 1 167 ? 14.163 -14.236 2.389 1.00 90.50 167 GLU A O 1
ATOM 1343 N N . ALA A 1 168 ? 12.079 -13.780 3.098 1.00 90.94 168 ALA A N 1
ATOM 1344 C CA . ALA A 1 168 ? 11.568 -13.350 1.801 1.00 90.94 168 ALA A CA 1
ATOM 1345 C C . ALA A 1 168 ? 12.416 -12.212 1.211 1.00 90.94 168 ALA A C 1
ATOM 1347 O O . ALA A 1 168 ? 12.892 -12.310 0.074 1.00 90.94 168 ALA A O 1
ATOM 1348 N N . VAL A 1 169 ? 12.684 -11.169 2.005 1.00 94.62 169 VAL A N 1
ATOM 1349 C CA . VAL A 1 169 ? 13.533 -10.041 1.590 1.00 94.62 169 VAL A CA 1
ATOM 1350 C C . VAL A 1 169 ? 14.959 -10.499 1.290 1.00 94.62 169 VAL A C 1
ATOM 1352 O O . VAL A 1 169 ? 15.534 -10.092 0.280 1.00 94.62 169 VAL A O 1
ATOM 1355 N N . LEU A 1 170 ? 15.550 -11.353 2.131 1.00 95.81 170 LEU A N 1
ATOM 1356 C CA . LEU A 1 170 ? 16.909 -11.861 1.919 1.00 95.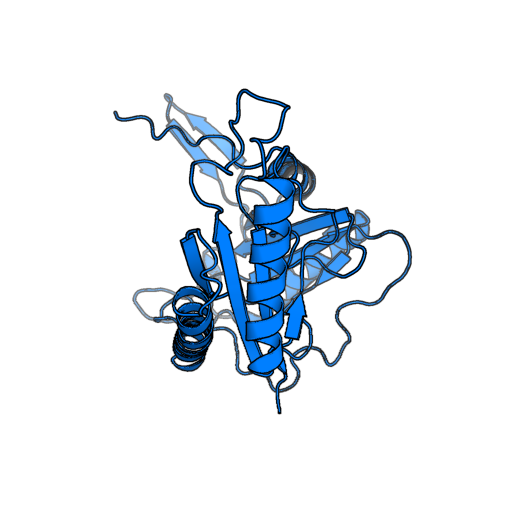81 170 LEU A CA 1
ATOM 1357 C C . LEU A 1 170 ? 17.024 -12.686 0.633 1.00 95.81 170 LEU A C 1
ATOM 1359 O O . LEU A 1 170 ? 17.995 -12.514 -0.109 1.00 95.81 170 LEU A O 1
ATOM 1363 N N . ARG A 1 171 ? 16.030 -13.529 0.333 1.00 95.69 171 ARG A N 1
ATOM 1364 C CA . ARG A 1 171 ? 15.977 -14.325 -0.902 1.00 95.69 171 ARG A CA 1
ATOM 1365 C C . ARG A 1 171 ? 15.889 -13.430 -2.134 1.00 95.69 171 ARG A C 1
ATOM 1367 O O . ARG A 1 171 ? 16.701 -13.586 -3.046 1.00 95.69 171 ARG A O 1
ATOM 1374 N N . VAL A 1 172 ? 14.996 -12.438 -2.127 1.00 96.62 172 VAL A N 1
ATOM 1375 C CA . VAL A 1 172 ? 14.879 -11.469 -3.229 1.00 96.62 172 VAL A CA 1
ATOM 1376 C C . VAL A 1 172 ? 16.173 -10.673 -3.398 1.00 96.62 172 VAL A C 1
ATOM 1378 O O . VAL A 1 172 ? 16.687 -10.577 -4.509 1.00 96.62 172 VAL A O 1
ATOM 1381 N N . ARG A 1 173 ? 16.788 -10.185 -2.312 1.00 96.44 173 ARG A N 1
ATOM 1382 C CA . ARG A 1 173 ? 18.109 -9.528 -2.379 1.00 96.44 173 ARG A CA 1
ATOM 1383 C C . ARG A 1 173 ? 19.177 -10.441 -2.980 1.00 96.44 173 ARG A C 1
ATOM 1385 O O . ARG A 1 173 ? 20.021 -9.964 -3.732 1.00 96.44 173 ARG A O 1
ATOM 1392 N N . GLY A 1 174 ? 19.149 -11.737 -2.671 1.00 95.38 174 GLY A N 1
ATOM 1393 C CA . GLY A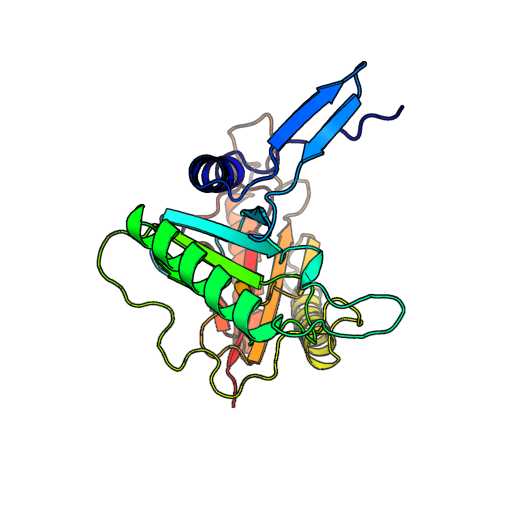 1 174 ? 20.030 -12.733 -3.280 1.00 95.38 174 GLY A CA 1
ATOM 1394 C C . GLY A 1 174 ? 19.895 -12.787 -4.803 1.00 95.38 174 GLY A C 1
ATOM 1395 O O . GLY A 1 174 ? 20.908 -12.737 -5.499 1.00 95.38 174 GLY A O 1
ATOM 1396 N N . VAL A 1 175 ? 18.659 -12.807 -5.313 1.00 95.06 175 VAL A N 1
ATOM 1397 C CA . VAL A 1 175 ? 18.358 -12.762 -6.756 1.00 95.06 175 VAL A CA 1
ATOM 1398 C C . VAL A 1 175 ? 18.866 -11.459 -7.376 1.00 95.06 175 VAL A C 1
ATOM 1400 O O . VAL A 1 175 ? 19.591 -11.484 -8.368 1.00 95.06 175 VAL A O 1
ATOM 1403 N N . LEU A 1 176 ? 18.571 -10.315 -6.755 1.00 93.88 176 LEU A N 1
ATOM 1404 C CA . LEU A 1 176 ? 18.974 -8.999 -7.264 1.00 93.88 176 LEU A CA 1
ATOM 1405 C C . LEU A 1 176 ? 20.503 -8.831 -7.338 1.00 93.88 176 LEU A C 1
ATOM 1407 O O . LEU A 1 176 ? 21.013 -8.303 -8.322 1.00 93.88 176 LEU A O 1
ATOM 1411 N N . ARG A 1 177 ? 21.265 -9.373 -6.380 1.00 92.44 177 ARG A N 1
ATOM 1412 C CA . ARG A 1 177 ? 22.742 -9.358 -6.445 1.00 92.44 177 ARG A CA 1
ATOM 1413 C C . ARG A 1 177 ? 23.300 -10.127 -7.643 1.00 92.44 177 ARG A C 1
ATOM 1415 O O . ARG A 1 177 ? 24.377 -9.794 -8.133 1.00 92.44 177 ARG A O 1
ATOM 1422 N N . GLN A 1 178 ? 22.623 -11.181 -8.106 1.00 88.38 178 GLN A N 1
ATOM 1423 C CA . GLN A 1 178 ? 23.060 -11.912 -9.304 1.00 88.38 178 GLN A CA 1
ATOM 1424 C C . GLN A 1 178 ? 22.919 -11.040 -10.554 1.00 88.38 178 GLN A C 1
ATOM 1426 O O . GLN A 1 178 ? 23.789 -11.056 -11.424 1.00 88.38 178 GLN A O 1
ATOM 1431 N N . VAL A 1 179 ? 21.867 -10.224 -10.597 1.00 86.62 179 VAL A N 1
ATOM 1432 C CA . VAL A 1 179 ? 21.617 -9.259 -11.669 1.00 86.62 179 VAL A CA 1
ATOM 1433 C C . VAL A 1 179 ? 22.700 -8.178 -11.712 1.00 86.62 179 VAL A C 1
ATOM 1435 O O . VAL A 1 179 ? 23.232 -7.879 -12.781 1.00 86.62 179 VAL A O 1
ATOM 1438 N N . GLU A 1 180 ? 23.100 -7.649 -10.554 1.00 86.12 180 GLU A N 1
ATOM 1439 C CA . GLU A 1 180 ? 24.183 -6.657 -10.442 1.00 86.12 180 GLU A CA 1
ATOM 1440 C C . GLU A 1 180 ? 25.549 -7.214 -10.882 1.00 86.12 180 GLU A C 1
ATOM 1442 O O . GLU A 1 180 ? 26.390 -6.481 -11.405 1.00 86.12 180 GLU A O 1
ATOM 1447 N N . ARG A 1 181 ? 25.781 -8.520 -10.694 1.00 82.12 181 ARG A N 1
ATOM 1448 C CA . ARG A 1 181 ? 27.048 -9.199 -11.027 1.00 82.12 181 ARG A CA 1
ATOM 1449 C C . ARG A 1 181 ? 27.130 -9.709 -12.469 1.00 82.12 181 ARG A C 1
ATOM 1451 O O . ARG A 1 181 ? 28.218 -10.084 -12.906 1.00 82.12 181 ARG A O 1
ATOM 1458 N N . GLY A 1 182 ? 26.019 -9.746 -13.204 1.00 75.88 182 GLY A N 1
ATOM 1459 C CA . GLY A 1 182 ? 25.955 -10.292 -14.560 1.00 75.88 182 GLY A CA 1
ATOM 1460 C C . GLY A 1 182 ? 26.807 -9.536 -15.592 1.00 75.88 182 GLY A C 1
ATOM 1461 O O . GLY A 1 182 ? 27.154 -8.370 -15.418 1.00 75.88 182 GLY A O 1
ATOM 1462 N N . ARG A 1 183 ? 27.115 -10.196 -16.724 1.00 56.19 183 ARG A N 1
ATOM 1463 C CA . ARG A 1 183 ? 27.928 -9.632 -17.831 1.00 56.19 183 ARG A CA 1
ATOM 1464 C C . ARG A 1 183 ? 27.329 -8.360 -18.451 1.00 56.19 183 ARG A C 1
ATOM 1466 O O . ARG A 1 183 ? 28.064 -7.537 -18.984 1.00 56.19 183 ARG A O 1
ATOM 1473 N N . ARG A 1 184 ? 26.006 -8.191 -18.366 1.00 60.62 184 ARG A N 1
ATOM 1474 C CA . ARG A 1 184 ? 25.285 -6.949 -18.677 1.00 60.62 184 ARG A CA 1
ATOM 1475 C C . ARG A 1 184 ? 24.804 -6.343 -17.365 1.00 60.62 184 ARG A C 1
ATOM 1477 O O . ARG A 1 184 ? 23.626 -6.449 -17.044 1.00 60.62 184 ARG A O 1
ATOM 1484 N N . ARG A 1 185 ? 25.739 -5.801 -16.578 1.00 68.19 185 ARG A N 1
ATOM 1485 C CA . ARG A 1 185 ? 25.424 -5.169 -15.292 1.00 68.19 185 ARG A CA 1
ATOM 1486 C C . ARG A 1 185 ? 24.290 -4.174 -15.503 1.00 68.19 185 ARG A C 1
ATOM 1488 O O . ARG A 1 185 ? 24.442 -3.239 -16.294 1.00 68.19 185 ARG A O 1
ATOM 1495 N N . ILE A 1 186 ? 23.174 -4.360 -14.803 1.00 73.00 186 ILE A N 1
ATOM 1496 C CA . ILE A 1 186 ? 22.234 -3.255 -14.647 1.00 73.00 186 ILE A CA 1
ATOM 1497 C C . ILE A 1 186 ? 22.987 -2.195 -13.859 1.00 73.00 186 ILE A C 1
ATOM 1499 O O . ILE A 1 186 ? 23.433 -2.453 -12.744 1.00 73.00 186 ILE A O 1
ATOM 1503 N N . GLN A 1 187 ? 23.168 -1.021 -14.449 1.00 83.06 187 GLN A N 1
ATOM 1504 C CA . GLN A 1 187 ? 23.686 0.108 -13.694 1.00 83.06 187 GLN A CA 1
ATOM 1505 C C . GLN A 1 187 ? 22.504 0.744 -12.951 1.00 83.06 187 GLN A C 1
ATOM 1507 O O . GLN A 1 187 ? 21.442 0.942 -13.535 1.00 83.06 187 GLN A O 1
ATOM 1512 N N . GLY A 1 188 ? 22.663 1.024 -11.663 1.00 89.12 188 GLY A N 1
ATOM 1513 C CA . GLY A 1 188 ? 21.617 1.611 -10.830 1.00 89.12 188 GLY A CA 1
ATOM 1514 C C . GLY A 1 188 ? 21.672 1.082 -9.403 1.00 89.12 188 GLY A C 1
ATOM 1515 O O . GLY A 1 188 ? 22.536 0.271 -9.075 1.00 89.12 188 GLY A O 1
ATOM 1516 N N . THR A 1 189 ? 20.739 1.537 -8.576 1.00 92.75 189 THR A N 1
ATOM 1517 C CA . THR A 1 189 ? 20.598 1.106 -7.182 1.00 92.75 189 THR A CA 1
ATOM 1518 C C . THR A 1 189 ? 19.359 0.234 -7.053 1.00 92.75 189 THR A C 1
ATOM 1520 O O . THR A 1 189 ? 18.267 0.643 -7.451 1.00 92.75 189 THR A O 1
ATOM 1523 N N . LEU A 1 190 ? 19.525 -0.960 -6.487 1.00 94.94 190 LEU A N 1
ATOM 1524 C CA . LEU A 1 190 ? 18.433 -1.869 -6.159 1.00 94.94 190 LEU A CA 1
ATOM 1525 C C . LEU A 1 190 ? 18.198 -1.891 -4.652 1.00 94.94 190 LEU A C 1
ATOM 1527 O O . LEU A 1 190 ? 19.134 -2.001 -3.860 1.00 94.94 190 LEU A O 1
ATOM 1531 N N . SER A 1 191 ? 16.935 -1.854 -4.249 1.00 95.19 191 SER A N 1
ATOM 1532 C CA . SER A 1 191 ? 16.537 -2.152 -2.880 1.00 95.19 191 SER A CA 1
ATOM 1533 C C . SER A 1 191 ? 15.343 -3.097 -2.857 1.00 95.19 191 SER A C 1
ATOM 1535 O O . SER A 1 191 ? 14.570 -3.209 -3.807 1.00 95.19 191 SER A O 1
ATOM 1537 N N . ALA A 1 192 ? 15.240 -3.835 -1.758 1.00 96.38 192 ALA A N 1
ATOM 1538 C CA . ALA A 1 192 ? 14.128 -4.726 -1.486 1.00 96.38 192 ALA A CA 1
ATOM 1539 C C . ALA A 1 192 ? 13.712 -4.548 -0.028 1.00 96.38 192 ALA A C 1
ATOM 1541 O O . ALA A 1 192 ? 14.568 -4.572 0.872 1.00 96.38 192 ALA A O 1
ATOM 1542 N N . GLU A 1 193 ? 12.413 -4.374 0.171 1.00 94.19 193 GLU A N 1
ATOM 1543 C CA . GLU A 1 193 ? 11.759 -4.123 1.451 1.00 94.19 193 GLU A CA 1
ATOM 1544 C C . GLU A 1 193 ? 10.512 -5.012 1.594 1.00 94.19 193 GLU A C 1
ATOM 1546 O O . GLU A 1 193 ? 9.924 -5.404 0.581 1.00 94.19 193 GLU A O 1
ATOM 1551 N N . PRO A 1 194 ? 10.100 -5.375 2.823 1.00 92.00 194 PRO A N 1
ATOM 1552 C CA . PRO A 1 194 ? 8.831 -6.068 3.022 1.00 92.00 194 PRO A CA 1
ATOM 1553 C C . PRO A 1 194 ? 7.682 -5.238 2.439 1.00 92.00 194 PRO A C 1
ATOM 1555 O O . PRO A 1 194 ? 7.600 -4.035 2.692 1.00 92.00 194 PRO A O 1
ATOM 1558 N N . ALA A 1 195 ? 6.794 -5.865 1.667 1.00 92.56 195 ALA A N 1
ATOM 1559 C CA . ALA A 1 195 ? 5.557 -5.204 1.266 1.00 92.56 195 ALA A CA 1
ATOM 1560 C C . ALA A 1 195 ? 4.601 -5.150 2.466 1.00 92.56 195 ALA A C 1
ATOM 1562 O O . ALA A 1 195 ? 4.512 -6.127 3.216 1.00 92.56 195 ALA A O 1
ATOM 1563 N N . LEU A 1 196 ? 3.858 -4.047 2.633 1.00 90.81 196 LEU A N 1
ATOM 1564 C CA . LEU A 1 196 ? 2.793 -4.015 3.638 1.00 90.81 196 LEU A CA 1
ATOM 1565 C C . LEU A 1 196 ? 1.811 -5.166 3.367 1.00 90.81 196 LEU A C 1
ATOM 1567 O O . LEU A 1 196 ? 1.469 -5.370 2.205 1.00 90.81 196 LEU A O 1
ATOM 1571 N N . PRO A 1 197 ? 1.320 -5.891 4.390 1.00 90.06 197 PRO A N 1
ATOM 1572 C CA . PRO A 1 197 ? 0.343 -6.968 4.208 1.00 90.06 197 PRO A CA 1
ATOM 1573 C C . PRO A 1 197 ? -0.867 -6.569 3.351 1.00 90.06 197 PRO A C 1
ATOM 1575 O O . PRO A 1 197 ? -1.275 -7.327 2.479 1.00 90.06 197 PRO A O 1
ATOM 1578 N N . ALA A 1 198 ? -1.351 -5.331 3.498 1.00 91.62 198 ALA A N 1
ATOM 1579 C CA . ALA A 1 198 ? -2.451 -4.790 2.697 1.00 91.62 198 ALA A CA 1
ATOM 1580 C C . ALA A 1 198 ? -2.131 -4.598 1.199 1.00 91.62 198 ALA A C 1
ATOM 1582 O O . ALA A 1 198 ? -3.000 -4.276 0.401 1.00 91.62 198 ALA A O 1
ATOM 1583 N N . TRP A 1 199 ? -0.872 -4.757 0.798 1.00 93.06 199 TRP A N 1
ATOM 1584 C CA . TRP A 1 199 ? -0.441 -4.710 -0.599 1.00 93.06 199 TRP A CA 1
ATOM 1585 C C . TRP A 1 199 ? -0.310 -6.100 -1.213 1.00 93.06 199 TRP A C 1
ATOM 1587 O O . TRP A 1 199 ? -0.021 -6.207 -2.400 1.00 93.06 199 TRP A O 1
ATOM 1597 N N . TRP A 1 200 ? -0.431 -7.168 -0.419 1.00 92.75 200 TRP A N 1
ATOM 1598 C CA . TRP A 1 200 ? -0.153 -8.515 -0.899 1.00 92.75 200 TRP A CA 1
ATOM 1599 C C . TRP A 1 200 ? -1.172 -8.905 -1.969 1.00 92.75 200 TRP A C 1
ATOM 1601 O O . TRP A 1 200 ? -2.363 -8.690 -1.769 1.00 92.75 200 TRP A O 1
ATOM 1611 N N . PRO A 1 201 ? -0.755 -9.515 -3.088 1.00 92.56 201 PRO A N 1
ATOM 1612 C CA . PRO A 1 201 ? -1.696 -10.062 -4.054 1.00 92.56 201 PRO A CA 1
ATOM 1613 C C . PRO A 1 201 ? -2.435 -11.273 -3.474 1.00 92.56 201 PRO A C 1
ATOM 1615 O O . PRO A 1 201 ? -1.919 -11.921 -2.553 1.00 92.56 201 PRO A O 1
ATOM 1618 N N . PRO A 1 202 ? -3.613 -11.634 -4.016 1.00 91.62 202 PRO A N 1
ATOM 1619 C CA . PRO A 1 202 ? -4.331 -12.831 -3.598 1.00 91.62 202 PRO A CA 1
ATOM 1620 C C . PRO A 1 202 ? -3.439 -14.075 -3.638 1.00 91.62 202 PRO A C 1
ATOM 1622 O O . PRO A 1 202 ? -2.707 -14.300 -4.602 1.00 91.62 202 PRO A O 1
ATOM 1625 N N . HIS A 1 203 ? -3.526 -14.891 -2.588 1.00 90.31 203 HIS A N 1
ATOM 1626 C CA . HIS A 1 203 ? -2.771 -16.143 -2.422 1.00 90.31 203 HIS A CA 1
ATOM 1627 C C . HIS A 1 203 ? -1.253 -15.979 -2.255 1.00 90.31 203 HIS A C 1
ATOM 1629 O O . HIS A 1 203 ? -0.539 -16.981 -2.246 1.00 90.31 203 HIS A O 1
ATOM 1635 N N . ALA A 1 204 ? -0.735 -14.757 -2.103 1.00 91.75 204 ALA A N 1
ATOM 1636 C CA . ALA A 1 204 ? 0.662 -14.559 -1.740 1.00 91.75 204 ALA A CA 1
ATOM 1637 C C . ALA A 1 204 ? 0.935 -15.118 -0.333 1.00 91.75 204 ALA A C 1
ATOM 1639 O O . ALA A 1 204 ? 0.243 -14.771 0.621 1.00 91.75 204 ALA A O 1
ATOM 1640 N N . GLY A 1 205 ? 1.956 -15.972 -0.213 1.00 89.06 205 GLY A N 1
ATOM 1641 C CA . GLY A 1 205 ? 2.470 -16.451 1.078 1.00 89.06 205 GLY A CA 1
ATOM 1642 C C . GLY A 1 205 ? 3.635 -15.617 1.608 1.00 89.06 205 GLY A C 1
ATOM 1643 O O . GLY A 1 205 ? 3.973 -15.674 2.782 1.00 89.06 205 GLY A O 1
ATOM 1644 N N . MET A 1 206 ? 4.250 -14.828 0.731 1.00 90.44 206 MET A N 1
ATOM 1645 C CA . MET A 1 206 ? 5.208 -13.785 1.074 1.00 90.44 206 MET A CA 1
ATOM 1646 C C . MET A 1 206 ? 5.227 -12.754 -0.039 1.00 90.44 206 MET A C 1
ATOM 1648 O O . MET A 1 206 ? 5.076 -13.118 -1.205 1.00 90.44 206 MET A O 1
ATOM 1652 N N . CYS A 1 207 ? 5.475 -11.493 0.297 1.00 93.56 207 CYS A N 1
ATOM 1653 C CA . CYS A 1 207 ? 5.493 -10.416 -0.678 1.00 93.56 207 CYS A CA 1
ATOM 1654 C C . CYS A 1 207 ? 6.583 -9.393 -0.347 1.00 93.56 207 CYS A C 1
ATOM 1656 O O . CYS A 1 207 ? 6.714 -8.928 0.786 1.00 93.56 207 CYS A O 1
ATOM 1658 N N . VAL A 1 208 ? 7.371 -9.037 -1.355 1.00 96.56 208 VAL A N 1
ATOM 1659 C CA . VAL A 1 208 ? 8.494 -8.105 -1.251 1.00 96.56 208 VAL A CA 1
ATOM 1660 C C . VAL A 1 208 ? 8.298 -7.015 -2.283 1.00 96.56 208 VAL A C 1
ATOM 1662 O O . VAL A 1 208 ? 8.001 -7.288 -3.446 1.00 96.56 208 VAL A O 1
ATOM 1665 N N . ARG A 1 209 ? 8.502 -5.772 -1.867 1.00 97.00 209 ARG A N 1
ATOM 1666 C CA . ARG A 1 209 ? 8.578 -4.650 -2.786 1.00 97.00 209 ARG A CA 1
ATOM 1667 C C . ARG A 1 209 ? 10.026 -4.456 -3.210 1.00 97.00 209 ARG A C 1
ATOM 1669 O O . ARG A 1 209 ? 10.926 -4.378 -2.373 1.00 97.00 209 ARG A O 1
ATOM 1676 N N . VAL A 1 210 ? 10.248 -4.401 -4.515 1.00 97.69 210 VAL A N 1
ATOM 1677 C CA . VAL A 1 210 ? 11.556 -4.153 -5.120 1.00 97.69 210 VAL A CA 1
ATOM 1678 C C . VAL A 1 210 ? 11.536 -2.764 -5.728 1.00 97.69 210 VAL A C 1
ATOM 1680 O O . VAL A 1 210 ? 10.631 -2.436 -6.489 1.00 97.69 210 VAL A O 1
ATOM 1683 N N . LEU A 1 211 ? 12.543 -1.958 -5.414 1.00 97.00 211 LEU A N 1
ATOM 1684 C CA . LEU A 1 211 ? 12.740 -0.642 -6.000 1.00 97.00 211 LEU A CA 1
ATOM 1685 C C . LEU A 1 211 ? 14.040 -0.628 -6.788 1.00 97.00 211 LEU A C 1
ATOM 1687 O O . LEU A 1 211 ? 15.082 -1.083 -6.315 1.00 97.00 211 LEU A O 1
ATOM 1691 N N . TRP A 1 212 ? 13.976 -0.060 -7.983 1.00 96.19 212 TRP A N 1
ATOM 1692 C CA . TRP A 1 212 ? 15.134 0.197 -8.816 1.00 96.19 212 TRP A CA 1
ATOM 1693 C C . TRP A 1 212 ? 15.223 1.674 -9.163 1.00 96.19 212 TRP A C 1
ATOM 1695 O O . TRP A 1 212 ? 14.263 2.279 -9.642 1.00 96.19 212 TRP A O 1
ATOM 1705 N N . GLN A 1 213 ? 16.396 2.248 -8.934 1.00 94.88 213 GLN A N 1
ATOM 1706 C CA . GLN A 1 213 ? 16.751 3.589 -9.369 1.00 94.88 213 GLN A CA 1
ATOM 1707 C C . GLN A 1 213 ? 17.817 3.482 -10.458 1.00 94.88 213 GLN A C 1
ATOM 1709 O O . GLN A 1 213 ? 18.807 2.773 -10.259 1.00 94.88 213 GLN A O 1
ATOM 1714 N N . PRO A 1 214 ? 17.662 4.184 -11.591 1.00 94.44 214 PRO A N 1
ATOM 1715 C CA . PRO A 1 214 ? 18.707 4.225 -12.606 1.00 94.44 214 PRO A CA 1
ATOM 1716 C C . PRO A 1 214 ? 19.944 4.955 -12.058 1.00 94.44 214 PRO A C 1
ATOM 1718 O O . PRO A 1 214 ? 19.866 5.665 -11.049 1.00 94.44 214 PRO A O 1
ATOM 1721 N N . THR A 1 215 ? 21.096 4.818 -12.718 1.00 92.94 215 THR A N 1
ATOM 1722 C CA . THR A 1 215 ? 22.262 5.647 -12.363 1.00 92.94 215 THR A CA 1
ATOM 1723 C C . THR A 1 215 ? 21.968 7.128 -12.567 1.00 92.94 215 THR A C 1
ATOM 1725 O O . THR A 1 215 ? 21.153 7.492 -13.412 1.00 92.94 215 THR A O 1
ATOM 1728 N N . VAL A 1 216 ? 22.665 7.983 -11.812 1.00 93.00 216 VAL A N 1
ATOM 1729 C CA . VAL A 1 216 ? 22.443 9.440 -11.771 1.00 93.00 216 VAL A CA 1
ATOM 1730 C C . VAL A 1 216 ? 22.356 10.066 -13.171 1.00 93.00 216 VAL A C 1
ATOM 1732 O O . VAL A 1 216 ? 21.449 10.843 -13.432 1.00 93.00 216 VAL A O 1
ATOM 1735 N N . GLN A 1 217 ? 23.209 9.655 -14.115 1.00 94.50 217 GLN A N 1
ATOM 1736 C CA . GLN A 1 217 ? 23.206 10.176 -15.494 1.00 94.50 217 GLN A CA 1
ATOM 1737 C C . GLN A 1 217 ? 21.946 9.840 -16.321 1.00 94.50 217 GLN A C 1
ATOM 1739 O O . GLN A 1 217 ? 21.721 10.439 -17.369 1.00 94.50 217 GLN A O 1
ATOM 1744 N N . TYR A 1 218 ? 21.137 8.873 -15.880 1.00 95.06 218 TYR A N 1
ATOM 1745 C CA . TYR A 1 218 ? 19.871 8.470 -16.504 1.00 95.06 218 TYR A CA 1
ATOM 1746 C C . TYR A 1 218 ? 18.657 8.728 -15.595 1.00 95.06 218 TYR A C 1
ATOM 1748 O O . TYR A 1 218 ? 17.547 8.282 -15.914 1.00 95.06 218 TYR A O 1
ATOM 1756 N N . GLN A 1 219 ? 18.859 9.400 -14.456 1.00 93.44 219 GLN A N 1
ATOM 1757 C CA . GLN A 1 219 ? 17.779 9.847 -13.583 1.00 93.44 219 GLN A CA 1
ATOM 1758 C C . GLN A 1 219 ? 17.088 11.070 -14.178 1.00 93.44 219 GLN A C 1
ATOM 1760 O O . GLN A 1 219 ? 17.691 11.885 -14.875 1.00 93.44 219 GLN A O 1
ATOM 1765 N N . ARG A 1 220 ? 15.796 11.194 -13.883 1.00 91.00 220 ARG A N 1
ATOM 1766 C CA . ARG A 1 220 ? 15.029 12.393 -14.195 1.00 91.00 220 ARG A CA 1
ATOM 1767 C C . ARG A 1 220 ? 15.599 13.583 -13.421 1.00 91.00 220 ARG A C 1
ATOM 1769 O O . ARG A 1 220 ? 15.651 13.534 -12.194 1.00 91.00 220 ARG A O 1
ATOM 1776 N N . ASP A 1 221 ? 15.909 14.665 -14.124 1.00 88.8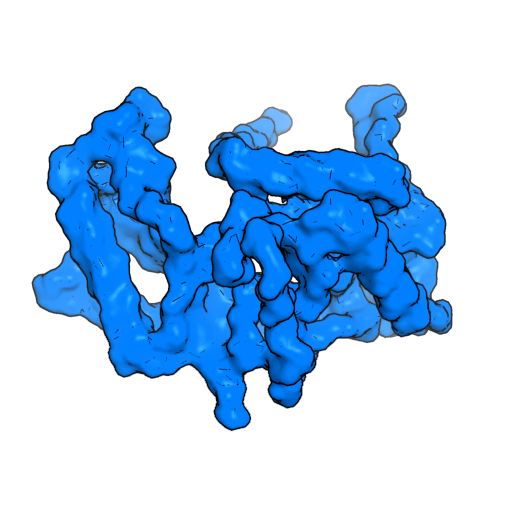8 221 ASP A N 1
ATOM 1777 C CA . ASP A 1 221 ? 16.057 15.981 -13.504 1.00 88.88 221 ASP A CA 1
ATOM 1778 C C . ASP A 1 221 ? 14.651 16.534 -13.194 1.00 88.88 221 ASP A C 1
ATOM 1780 O O . ASP A 1 221 ? 13.834 16.653 -14.116 1.00 88.88 221 ASP A O 1
ATOM 1784 N N . PRO A 1 222 ? 14.316 16.841 -11.926 1.00 87.19 222 PRO A N 1
ATOM 1785 C CA . PRO A 1 222 ? 13.002 17.369 -11.571 1.00 87.19 222 PRO A CA 1
ATOM 1786 C C . PRO A 1 222 ? 12.650 18.674 -12.295 1.00 87.19 222 PRO A C 1
ATOM 1788 O O . PRO A 1 222 ? 11.457 18.926 -12.486 1.00 87.19 222 PRO A O 1
ATOM 1791 N N . ASN A 1 223 ? 13.656 19.436 -12.737 1.00 91.00 223 ASN A N 1
ATOM 1792 C CA . ASN A 1 223 ? 13.515 20.713 -13.433 1.00 91.00 223 ASN A CA 1
ATOM 1793 C C . ASN A 1 223 ? 13.456 20.573 -14.963 1.00 91.00 223 ASN A C 1
ATOM 1795 O O . ASN A 1 223 ? 13.263 21.565 -15.663 1.00 91.00 223 ASN A O 1
ATOM 1799 N N . SER A 1 224 ? 13.594 19.355 -15.493 1.00 89.19 224 SER A N 1
ATOM 1800 C CA . SER A 1 224 ? 13.543 19.081 -16.928 1.00 89.19 224 SER A CA 1
ATOM 1801 C C . SER A 1 224 ? 12.342 18.211 -17.299 1.00 89.19 224 SER A C 1
ATOM 1803 O O . SER A 1 224 ? 11.940 17.292 -16.581 1.00 89.19 224 SER A O 1
ATOM 1805 N N . VAL A 1 225 ? 11.777 18.483 -18.476 1.00 90.12 225 VAL A N 1
ATOM 1806 C CA . VAL A 1 225 ? 10.762 17.635 -19.126 1.00 90.12 225 VAL A CA 1
ATOM 1807 C C . VAL A 1 225 ? 11.371 16.671 -20.149 1.00 90.12 225 VAL A C 1
ATOM 1809 O O . VAL A 1 225 ? 10.679 15.794 -20.666 1.00 90.12 225 VAL A O 1
ATOM 1812 N N . VAL A 1 226 ? 12.666 16.817 -20.440 1.00 93.75 226 VAL A N 1
ATOM 1813 C CA . VAL A 1 226 ? 13.402 16.013 -21.419 1.00 93.75 226 VAL A CA 1
ATOM 1814 C C . VAL A 1 226 ? 14.193 14.937 -20.684 1.00 93.75 226 VAL A C 1
ATOM 1816 O O . VAL A 1 226 ? 14.907 15.221 -19.724 1.00 93.75 226 VAL A O 1
ATOM 1819 N N . ALA A 1 227 ? 14.074 13.689 -21.136 1.00 93.56 227 ALA A N 1
ATOM 1820 C CA . ALA A 1 227 ? 14.837 12.589 -20.560 1.00 93.56 227 ALA A CA 1
ATOM 1821 C C . ALA A 1 227 ? 16.321 12.699 -20.943 1.00 93.56 227 ALA A C 1
ATOM 1823 O O . ALA A 1 227 ? 16.619 13.065 -22.085 1.00 93.56 227 ALA A O 1
ATOM 1824 N N . PRO A 1 228 ? 17.252 12.301 -20.056 1.00 94.69 228 PRO A N 1
ATOM 1825 C CA . PRO A 1 228 ? 18.662 12.239 -20.411 1.00 94.69 228 PRO A CA 1
ATOM 1826 C C . PRO A 1 228 ? 18.910 11.339 -21.635 1.00 94.69 228 PRO A C 1
ATOM 1828 O O . PRO A 1 228 ? 18.219 10.322 -21.809 1.00 94.69 228 PRO A O 1
ATOM 1831 N N . PRO A 1 229 ? 19.915 11.648 -22.474 1.00 95.94 229 PRO A N 1
ATOM 1832 C CA . PRO A 1 229 ? 20.288 10.799 -23.599 1.00 95.94 229 PRO A CA 1
ATOM 1833 C C . PRO A 1 229 ? 20.520 9.343 -23.171 1.00 95.94 229 PRO A C 1
ATOM 1835 O O . PRO A 1 229 ? 21.245 9.050 -22.224 1.00 95.94 229 PRO A O 1
ATOM 1838 N N . GLY A 1 230 ? 19.877 8.402 -23.866 1.00 95.56 230 GLY A N 1
ATOM 1839 C CA . GLY A 1 230 ? 19.988 6.969 -23.572 1.00 95.56 230 GLY A CA 1
ATOM 1840 C C . GLY A 1 230 ? 19.160 6.466 -22.379 1.00 95.56 230 GLY A C 1
ATOM 1841 O O . GLY A 1 230 ? 19.066 5.248 -22.205 1.00 95.56 230 GLY A O 1
ATOM 1842 N N . ALA A 1 231 ? 18.491 7.343 -21.617 1.00 95.44 231 ALA A N 1
ATOM 1843 C CA . ALA A 1 231 ? 17.711 6.944 -20.445 1.00 95.44 231 ALA A CA 1
ATOM 1844 C C . ALA A 1 231 ? 16.605 5.935 -20.789 1.00 95.44 231 ALA A C 1
ATOM 1846 O O . ALA A 1 231 ? 16.453 4.942 -20.089 1.00 95.44 231 ALA A O 1
ATOM 1847 N N . ALA A 1 232 ? 15.889 6.102 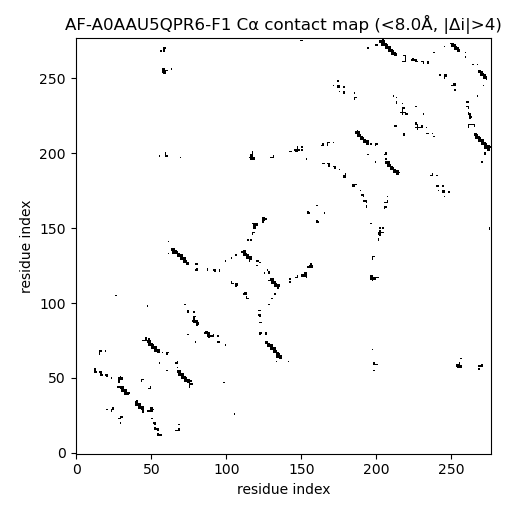-21.907 1.00 94.88 232 ALA A N 1
ATOM 1848 C CA . ALA A 1 232 ? 14.833 5.164 -22.307 1.00 94.88 232 ALA A CA 1
ATOM 1849 C C . ALA A 1 232 ? 15.348 3.719 -22.458 1.00 94.88 232 ALA A C 1
ATOM 1851 O O . ALA A 1 232 ? 14.753 2.780 -21.931 1.00 94.88 232 ALA A O 1
ATOM 1852 N N . ARG A 1 233 ? 16.501 3.540 -23.119 1.00 94.38 233 ARG A N 1
ATOM 1853 C CA . ARG A 1 233 ? 17.140 2.225 -23.287 1.00 94.38 233 ARG A CA 1
ATOM 1854 C C . ARG A 1 233 ? 17.642 1.676 -21.955 1.00 94.38 233 ARG A C 1
ATOM 1856 O O . ARG A 1 233 ? 17.488 0.483 -21.697 1.00 94.38 233 ARG A O 1
ATOM 1863 N N . HIS A 1 234 ? 18.237 2.535 -21.130 1.00 93.81 234 HIS A N 1
ATOM 1864 C CA . HIS A 1 234 ? 18.738 2.170 -19.810 1.00 93.81 234 HIS A CA 1
ATOM 1865 C C . HIS A 1 234 ? 17.611 1.668 -18.896 1.00 93.81 234 HIS A C 1
ATOM 1867 O O . HIS A 1 234 ? 17.709 0.572 -18.348 1.00 93.81 234 HIS A O 1
ATOM 1873 N N . TRP A 1 235 ? 16.509 2.416 -18.825 1.00 94.75 235 TRP A N 1
ATOM 1874 C CA . TRP A 1 235 ? 15.302 2.050 -18.088 1.00 94.75 235 TRP A CA 1
ATOM 1875 C C . TRP A 1 235 ? 14.710 0.738 -18.581 1.00 94.75 235 TRP A C 1
ATOM 1877 O O . TRP A 1 235 ? 14.534 -0.181 -17.788 1.00 94.75 235 TRP A O 1
ATOM 1887 N N . HIS A 1 236 ? 14.476 0.612 -19.889 1.00 94.00 236 HIS A N 1
ATOM 1888 C CA . HIS A 1 236 ? 13.940 -0.617 -20.467 1.00 94.00 236 HIS A CA 1
ATOM 1889 C C . HIS A 1 236 ? 14.814 -1.837 -20.133 1.00 94.00 236 HIS A C 1
ATOM 1891 O O . HIS A 1 236 ? 14.313 -2.852 -19.659 1.00 94.00 236 HIS A O 1
ATOM 1897 N N . THR A 1 237 ? 16.134 -1.717 -20.307 1.00 92.94 237 THR A N 1
ATOM 1898 C CA . THR A 1 237 ? 17.079 -2.811 -20.032 1.00 92.94 237 THR A CA 1
ATOM 1899 C C . THR A 1 237 ? 17.102 -3.187 -18.550 1.00 92.94 237 THR A C 1
ATOM 1901 O O . THR A 1 237 ? 17.128 -4.377 -18.230 1.00 92.94 237 THR A O 1
ATOM 1904 N N . GLY A 1 238 ? 17.090 -2.195 -17.652 1.00 93.38 238 GLY A N 1
ATOM 1905 C CA . GLY A 1 238 ? 17.075 -2.409 -16.207 1.00 93.38 238 GLY A CA 1
ATOM 1906 C C . GLY A 1 238 ? 15.806 -3.124 -15.748 1.00 93.38 238 GLY A C 1
ATOM 1907 O O . GLY A 1 238 ? 15.885 -4.190 -15.139 1.00 93.38 238 GLY A O 1
ATOM 1908 N N . ILE A 1 239 ? 14.642 -2.595 -16.128 1.00 94.38 239 ILE A N 1
ATOM 1909 C CA . ILE A 1 239 ? 13.327 -3.166 -15.801 1.00 94.38 239 ILE A CA 1
ATOM 1910 C C . ILE A 1 239 ? 13.225 -4.619 -16.282 1.00 94.38 239 ILE A C 1
ATOM 1912 O O . ILE A 1 239 ? 12.931 -5.514 -15.490 1.00 94.38 239 ILE A O 1
ATOM 1916 N N . GLU A 1 240 ? 13.536 -4.874 -17.557 1.00 94.19 240 GLU A N 1
ATOM 1917 C CA . GLU A 1 240 ? 13.484 -6.218 -18.146 1.00 94.19 240 GLU A CA 1
ATOM 1918 C C . GLU A 1 240 ? 14.404 -7.207 -17.433 1.00 94.19 240 GLU A C 1
ATOM 1920 O O . GLU A 1 240 ? 14.036 -8.357 -17.193 1.00 94.19 240 GLU A O 1
ATOM 1925 N N . SER A 1 241 ? 15.611 -6.770 -17.087 1.00 93.88 241 SER A N 1
ATOM 1926 C CA . SER A 1 241 ? 16.603 -7.635 -16.456 1.00 93.88 241 SER A CA 1
ATOM 1927 C C . SER A 1 241 ? 16.199 -8.005 -15.022 1.00 93.88 241 SER A C 1
ATOM 1929 O O . SER A 1 241 ? 16.353 -9.163 -14.635 1.00 93.88 241 SER A O 1
ATOM 1931 N N . ILE A 1 242 ? 15.614 -7.071 -14.260 1.00 95.12 242 ILE A N 1
ATOM 1932 C CA . ILE A 1 242 ? 15.061 -7.340 -12.918 1.00 95.12 242 ILE A CA 1
ATOM 1933 C C . ILE A 1 242 ? 13.880 -8.303 -13.018 1.00 95.12 242 ILE A C 1
ATOM 1935 O O . ILE A 1 242 ? 13.872 -9.333 -12.342 1.00 95.12 242 ILE A O 1
ATOM 1939 N N . ARG A 1 243 ? 12.914 -8.007 -13.900 1.00 96.25 243 ARG A N 1
ATOM 1940 C CA . ARG A 1 243 ? 11.723 -8.841 -14.110 1.00 96.25 243 ARG A CA 1
ATOM 1941 C C . ARG A 1 243 ? 12.112 -10.277 -14.449 1.00 96.25 243 ARG A C 1
ATOM 1943 O O . ARG A 1 243 ? 11.646 -11.210 -13.800 1.00 96.25 243 ARG A O 1
ATOM 1950 N N . ARG A 1 244 ? 13.002 -10.466 -15.429 1.00 95.69 244 ARG A N 1
ATOM 1951 C CA . ARG A 1 244 ? 13.461 -11.800 -15.849 1.00 95.69 244 ARG A CA 1
ATOM 1952 C C . ARG A 1 244 ? 14.135 -12.559 -14.719 1.00 95.69 244 ARG A C 1
ATOM 1954 O O . ARG A 1 244 ? 13.896 -13.753 -14.590 1.00 95.69 244 ARG A O 1
ATOM 1961 N N . ALA A 1 245 ? 14.951 -11.894 -13.906 1.00 95.25 245 ALA A N 1
ATOM 1962 C CA . ALA A 1 245 ? 15.638 -12.550 -12.800 1.00 95.25 245 ALA A CA 1
ATOM 1963 C C . ALA A 1 245 ? 14.671 -12.997 -11.695 1.00 95.25 245 ALA A C 1
ATOM 1965 O O . ALA A 1 245 ? 14.790 -14.115 -11.197 1.00 95.25 245 ALA A O 1
ATOM 1966 N N . LEU A 1 246 ? 13.686 -12.161 -11.349 1.00 96.94 246 LEU A N 1
ATOM 1967 C CA . LEU A 1 246 ? 12.640 -12.515 -10.387 1.00 96.94 246 LEU A CA 1
ATOM 1968 C C . LEU A 1 246 ? 11.792 -13.693 -10.893 1.00 96.94 246 LEU A C 1
ATOM 1970 O O . LEU A 1 246 ? 11.610 -14.670 -10.168 1.00 96.94 246 LEU A O 1
ATOM 1974 N N . ILE A 1 247 ? 11.358 -13.654 -12.157 1.00 97.00 247 ILE A N 1
ATOM 1975 C CA . ILE A 1 247 ? 10.598 -14.750 -12.781 1.00 97.00 247 ILE A CA 1
ATOM 1976 C C . ILE A 1 247 ? 11.431 -16.036 -12.846 1.00 97.00 247 ILE A C 1
ATOM 1978 O O . ILE A 1 247 ? 10.938 -17.104 -12.488 1.00 97.00 247 ILE A O 1
ATOM 1982 N N . ALA A 1 248 ? 12.707 -15.956 -13.239 1.00 95.94 248 ALA A N 1
ATOM 1983 C CA . ALA A 1 248 ? 13.610 -17.110 -13.266 1.00 95.94 248 ALA A CA 1
ATOM 1984 C C . ALA A 1 248 ? 13.808 -17.727 -11.870 1.00 95.94 248 ALA A C 1
ATOM 1986 O O . ALA A 1 248 ? 13.979 -18.937 -11.742 1.00 95.94 248 ALA A O 1
ATOM 1987 N N . ALA A 1 249 ? 13.713 -16.915 -10.815 1.00 96.06 249 ALA A N 1
ATOM 1988 C CA . ALA A 1 249 ? 13.703 -17.361 -9.426 1.00 96.06 249 ALA A CA 1
ATOM 1989 C C . ALA A 1 249 ? 12.312 -17.814 -8.925 1.00 96.06 249 ALA A C 1
ATOM 1991 O O . ALA A 1 249 ? 12.121 -18.013 -7.724 1.00 96.06 249 ALA A O 1
ATOM 1992 N N . SER A 1 250 ? 11.350 -18.022 -9.835 1.00 96.38 250 SER A N 1
ATOM 1993 C CA . SER A 1 250 ? 9.981 -18.478 -9.554 1.00 96.38 250 SER A CA 1
ATOM 1994 C C . SER A 1 250 ? 9.161 -17.525 -8.677 1.00 96.38 250 SER A C 1
ATOM 1996 O O . SER A 1 250 ? 8.360 -17.983 -7.856 1.00 96.38 250 SER A O 1
ATOM 1998 N N . TYR A 1 251 ? 9.375 -16.217 -8.827 1.00 97.44 251 TYR A N 1
ATOM 1999 C CA . TYR A 1 251 ? 8.483 -15.192 -8.287 1.00 97.44 251 TYR A CA 1
ATOM 2000 C C . TYR A 1 251 ? 7.457 -14.774 -9.339 1.00 97.44 251 TYR A C 1
ATOM 2002 O O . TYR A 1 251 ? 7.780 -14.631 -10.519 1.00 97.44 251 TYR A O 1
ATOM 2010 N N . GLU A 1 252 ? 6.233 -14.520 -8.892 1.00 97.38 252 GLU A N 1
ATOM 2011 C CA . GLU A 1 252 ? 5.310 -13.670 -9.634 1.00 97.38 252 GLU A CA 1
ATOM 2012 C C . GLU A 1 252 ? 5.721 -12.211 -9.445 1.00 97.38 252 GLU A C 1
ATOM 2014 O O . GLU A 1 252 ? 6.227 -11.828 -8.386 1.00 97.38 252 GLU A O 1
ATOM 2019 N N . VAL A 1 253 ? 5.536 -11.413 -10.494 1.00 97.06 253 VAL A N 1
ATOM 2020 C CA . VAL A 1 253 ? 5.930 -10.006 -10.519 1.00 97.06 253 VAL A CA 1
ATOM 2021 C C . VAL A 1 253 ? 4.758 -9.186 -11.024 1.00 97.06 253 VAL A C 1
ATOM 2023 O O . VAL A 1 253 ? 4.239 -9.445 -12.109 1.00 97.06 253 VAL A O 1
ATOM 2026 N N . GLN A 1 254 ? 4.371 -8.182 -10.248 1.00 96.44 254 GLN A N 1
ATOM 2027 C CA . GLN A 1 254 ? 3.407 -7.173 -10.645 1.00 96.44 254 GLN A CA 1
ATOM 2028 C C . GLN A 1 254 ? 4.131 -5.852 -10.811 1.00 96.44 254 GLN A C 1
ATOM 2030 O O . GLN A 1 254 ? 4.941 -5.430 -9.978 1.00 96.44 254 GLN A O 1
ATOM 2035 N N . GLU A 1 255 ? 3.805 -5.212 -11.922 1.00 94.62 255 GLU A N 1
ATOM 2036 C CA . GLU A 1 255 ? 4.276 -3.893 -12.257 1.00 94.62 255 GLU A CA 1
ATOM 2037 C C . GLU A 1 255 ? 3.144 -2.872 -12.216 1.00 94.62 255 GLU A C 1
ATOM 2039 O O . GLU A 1 255 ? 1.964 -3.212 -12.319 1.00 94.62 255 GLU A O 1
ATOM 2044 N N . PRO A 1 256 ? 3.515 -1.598 -12.102 1.00 91.88 256 PRO A N 1
ATOM 2045 C CA . PRO A 1 256 ? 2.615 -0.475 -12.277 1.00 91.88 256 PRO A CA 1
ATOM 2046 C C . PRO A 1 256 ? 1.928 -0.542 -13.642 1.00 91.88 256 PRO A C 1
ATOM 2048 O O . PRO A 1 256 ? 2.583 -0.725 -14.666 1.00 91.88 256 PRO A O 1
ATOM 2051 N N . VAL A 1 257 ? 0.611 -0.331 -13.665 1.00 86.81 257 VAL A N 1
ATOM 2052 C CA . VAL A 1 257 ? -0.184 -0.390 -14.904 1.00 86.81 257 VAL A CA 1
ATOM 2053 C C . VAL A 1 257 ? 0.221 0.707 -15.891 1.00 86.81 257 VAL A C 1
ATOM 2055 O O . VAL A 1 257 ? 0.203 0.504 -17.106 1.00 86.81 257 VAL A O 1
ATOM 2058 N N . ARG A 1 258 ? 0.583 1.896 -15.393 1.00 89.06 258 ARG A N 1
ATOM 2059 C CA . ARG A 1 258 ? 0.970 3.001 -16.274 1.00 89.06 258 ARG A CA 1
ATOM 2060 C C . ARG A 1 258 ? 2.360 2.770 -16.876 1.00 89.06 258 ARG A C 1
ATOM 2062 O O . ARG A 1 258 ? 3.266 2.337 -16.160 1.00 89.06 258 ARG A O 1
ATOM 2069 N N . PRO A 1 259 ? 2.587 3.197 -18.131 1.00 89.19 259 PRO A N 1
ATOM 2070 C CA . PRO A 1 259 ? 3.923 3.206 -18.707 1.00 89.19 259 PRO A CA 1
ATOM 2071 C C . PRO A 1 259 ? 4.910 3.980 -17.825 1.00 89.19 259 PRO A C 1
ATOM 2073 O O . PRO A 1 259 ? 4.642 5.114 -17.407 1.00 89.19 259 PRO A O 1
ATOM 2076 N N . ARG A 1 260 ? 6.055 3.352 -17.547 1.00 90.00 260 ARG A N 1
ATOM 2077 C CA . ARG A 1 260 ? 7.186 3.977 -16.858 1.00 90.00 260 ARG A CA 1
ATOM 2078 C C . ARG A 1 260 ? 8.020 4.765 -17.855 1.00 90.00 260 ARG A C 1
ATOM 2080 O O . ARG A 1 260 ? 8.324 4.274 -18.941 1.00 90.00 260 ARG A O 1
ATOM 2087 N N . THR A 1 261 ? 8.383 5.990 -17.490 1.00 90.94 261 THR A N 1
ATOM 2088 C CA . THR A 1 261 ? 9.110 6.891 -18.390 1.00 90.94 261 THR A CA 1
ATOM 2089 C C . THR A 1 261 ? 10.184 7.678 -17.640 1.00 90.94 261 THR A C 1
ATOM 2091 O O . THR A 1 261 ? 9.874 8.274 -16.607 1.00 90.94 261 THR A O 1
ATOM 2094 N N . PRO A 1 262 ? 11.409 7.787 -18.184 1.00 93.12 262 PRO A N 1
ATOM 2095 C CA . PRO A 1 262 ? 12.482 8.573 -17.569 1.00 93.12 262 PRO A CA 1
ATOM 2096 C C . PRO A 1 262 ? 12.203 10.087 -17.528 1.00 93.12 262 PRO A C 1
ATOM 2098 O O . PRO A 1 262 ? 12.931 10.823 -16.876 1.00 93.12 262 PRO A O 1
ATOM 2101 N N . THR A 1 263 ? 11.168 10.577 -18.217 1.00 91.62 263 THR A N 1
ATOM 2102 C CA . THR A 1 263 ? 10.732 11.984 -18.154 1.00 91.62 263 THR A CA 1
ATOM 2103 C C . THR A 1 263 ? 9.851 12.287 -16.944 1.00 91.62 263 THR A C 1
ATOM 2105 O O . THR A 1 263 ? 9.719 13.446 -16.553 1.00 91.62 263 THR A O 1
ATOM 2108 N N . ARG A 1 264 ? 9.222 11.266 -16.347 1.00 89.44 264 ARG A N 1
ATOM 2109 C CA . ARG A 1 264 ? 8.239 11.427 -15.261 1.00 89.44 264 ARG A CA 1
ATOM 2110 C C . ARG A 1 264 ? 8.656 10.755 -13.964 1.00 89.44 264 ARG A C 1
ATOM 2112 O O . ARG A 1 264 ? 8.305 11.246 -12.897 1.00 89.44 264 ARG A O 1
ATOM 2119 N N . ASP A 1 265 ? 9.384 9.652 -14.062 1.00 92.56 265 ASP A N 1
ATOM 2120 C CA . ASP A 1 265 ? 9.670 8.765 -12.944 1.00 92.56 265 ASP A CA 1
ATOM 2121 C C . ASP A 1 265 ? 11.121 8.908 -12.479 1.00 92.56 265 ASP A C 1
ATOM 2123 O O . ASP A 1 265 ? 12.035 9.079 -13.284 1.00 92.56 265 ASP A O 1
ATOM 2127 N N . THR A 1 266 ? 11.341 8.817 -11.168 1.00 91.75 266 THR A N 1
ATOM 2128 C CA . THR A 1 266 ? 12.686 8.793 -10.562 1.00 91.75 266 THR A CA 1
ATOM 2129 C C . THR A 1 266 ? 13.138 7.377 -10.204 1.00 91.75 266 THR A C 1
ATOM 2131 O O . THR A 1 266 ? 14.331 7.128 -10.043 1.00 91.75 266 THR A O 1
ATOM 2134 N N . CYS A 1 267 ? 12.200 6.435 -10.102 1.00 93.69 267 CYS A N 1
ATOM 2135 C CA . CYS A 1 267 ? 12.450 5.024 -9.837 1.00 93.69 267 CYS A CA 1
ATOM 2136 C C . CYS A 1 267 ? 11.360 4.137 -10.457 1.00 93.69 267 CYS A C 1
ATOM 2138 O O . CYS A 1 267 ? 10.338 4.620 -10.952 1.00 93.69 267 CYS A O 1
ATOM 2140 N N . VAL A 1 268 ? 11.575 2.824 -10.403 1.00 94.62 268 VAL A N 1
ATOM 2141 C CA . VAL A 1 268 ? 10.582 1.802 -10.738 1.00 94.62 268 VAL A CA 1
ATOM 2142 C C . VAL A 1 268 ? 10.380 0.900 -9.534 1.00 94.62 268 VAL A C 1
ATOM 2144 O O . VAL A 1 268 ? 11.350 0.424 -8.948 1.00 94.62 268 VAL A O 1
ATOM 2147 N N . GLY A 1 269 ? 9.120 0.671 -9.184 1.00 95.94 269 GLY A N 1
ATOM 2148 C CA . GLY A 1 269 ? 8.721 -0.302 -8.182 1.00 95.94 269 GLY A CA 1
ATOM 2149 C C . GLY A 1 269 ? 8.139 -1.554 -8.819 1.00 95.94 269 GLY A C 1
ATOM 2150 O O . GLY A 1 269 ? 7.492 -1.477 -9.862 1.00 95.94 269 GLY A O 1
ATOM 2151 N N . PHE A 1 270 ? 8.378 -2.686 -8.172 1.00 97.00 270 PHE A N 1
ATOM 2152 C CA . PHE A 1 270 ? 7.802 -3.983 -8.488 1.00 97.00 270 PHE A CA 1
ATOM 2153 C C . PHE A 1 270 ? 7.283 -4.599 -7.202 1.00 97.00 270 PHE A C 1
ATOM 2155 O O . PHE A 1 270 ? 7.898 -4.459 -6.139 1.00 97.00 270 PHE A O 1
ATOM 2162 N N . LEU A 1 271 ? 6.206 -5.355 -7.324 1.00 97.31 271 LEU A N 1
ATOM 2163 C CA . LEU A 1 271 ? 5.772 -6.255 -6.280 1.00 97.31 271 LEU A CA 1
ATOM 2164 C C . LEU A 1 271 ? 6.147 -7.678 -6.686 1.00 97.31 271 LEU A C 1
ATOM 2166 O O . LEU A 1 271 ? 5.774 -8.123 -7.768 1.00 97.31 271 LEU A O 1
ATOM 2170 N N . ALA A 1 272 ? 6.913 -8.373 -5.850 1.00 97.75 272 ALA A N 1
ATOM 2171 C CA . ALA A 1 272 ? 7.373 -9.733 -6.104 1.00 97.75 272 ALA A CA 1
ATOM 2172 C C . ALA A 1 272 ? 6.880 -10.671 -5.000 1.00 97.75 272 ALA A C 1
ATOM 2174 O O . ALA A 1 272 ? 7.139 -10.431 -3.818 1.00 97.75 272 ALA A O 1
ATOM 2175 N N . TRP A 1 273 ? 6.200 -11.756 -5.366 1.00 96.00 273 TRP A N 1
ATOM 2176 C CA . TRP A 1 273 ? 5.645 -12.704 -4.396 1.00 96.00 273 TRP A CA 1
ATOM 2177 C C . TRP A 1 273 ? 5.775 -14.150 -4.860 1.00 96.00 273 TRP A C 1
ATOM 2179 O O . TRP A 1 273 ? 6.084 -14.443 -6.016 1.00 96.00 273 TRP A O 1
ATOM 2189 N N . ARG A 1 274 ? 5.543 -15.076 -3.929 1.00 94.06 274 ARG A N 1
ATOM 2190 C CA . ARG A 1 274 ? 5.305 -16.489 -4.241 1.00 94.06 274 ARG A CA 1
ATOM 2191 C C . ARG A 1 274 ? 3.968 -16.898 -3.647 1.00 94.06 274 ARG A C 1
ATOM 2193 O O . ARG A 1 274 ? 3.593 -16.411 -2.577 1.00 94.06 274 ARG A O 1
ATOM 2200 N N . ARG A 1 275 ? 3.259 -17.782 -4.345 1.00 90.38 275 ARG A N 1
ATOM 2201 C CA . ARG A 1 275 ? 1.986 -18.325 -3.865 1.00 90.38 275 ARG A CA 1
ATOM 2202 C C . ARG A 1 275 ? 2.186 -19.189 -2.626 1.00 90.38 275 ARG A C 1
ATOM 2204 O O . ARG A 1 275 ? 3.233 -19.826 -2.477 1.00 90.38 275 ARG A O 1
ATOM 2211 N N . LEU A 1 276 ? 1.166 -19.217 -1.776 1.00 83.38 276 LEU A N 1
ATOM 2212 C CA . LEU A 1 276 ? 0.965 -20.278 -0.794 1.00 83.38 276 LEU A CA 1
ATOM 2213 C C . LEU A 1 276 ? 0.954 -21.625 -1.535 1.00 83.38 276 LEU A C 1
ATOM 2215 O O . LEU A 1 276 ? 0.401 -21.722 -2.634 1.00 83.38 276 LEU A O 1
ATOM 2219 N N . ARG A 1 277 ? 1.657 -22.612 -0.977 1.00 74.06 277 ARG A N 1
ATOM 2220 C CA . ARG A 1 277 ? 1.698 -23.979 -1.507 1.00 74.06 277 ARG A CA 1
ATOM 2221 C C . ARG A 1 277 ? 0.540 -24.794 -0.969 1.00 74.06 277 ARG A C 1
ATOM 2223 O O . ARG A 1 277 ? 0.191 -24.561 0.207 1.00 74.06 277 ARG A O 1
#

Foldseek 3Di:
DDPPPPDDDDPPLVVLQVVVVVLCVVVQQAFDWDDDPNDIDTHGDAQQFHWHWAGDPLLLDDPQFPGKIKIKTFGHPQQAQDPVPLDGHPCNQVSQVVNLVVSQVSLVVVQKHKAQFFFDDGRSQERIGIIMITHHPDDDDPPPPCFCPVADHAHGPVDDHDPVQVVVQVVLVVLVVVCCVDPPHLAWDKHKDFDDRRSDHGQFNGKIKIKTFHPPQQAADPPDQDTHPCNVVSVVVNVVSSCVSLVVVVWDKGFRPDDDDRSPDRMGMIMTTHGDD

Solvent-accessible surface area (backbone atoms only — not comparable to full-atom values): 15628 Å² total; per-residue (Å²): 135,86,79,81,80,74,73,85,79,53,86,56,51,52,53,45,23,50,56,54,42,53,52,37,45,77,71,55,32,35,59,48,79,46,76,57,96,91,42,80,43,75,48,70,40,80,90,65,11,37,49,46,64,38,65,49,62,59,30,49,48,63,94,70,47,82,37,46,26,32,41,35,36,31,65,23,79,81,43,42,50,39,86,88,80,65,50,67,38,87,64,24,66,57,52,51,53,53,47,54,49,50,52,32,52,55,43,36,74,72,70,33,49,52,43,81,34,41,41,57,83,48,58,93,49,34,76,56,49,52,30,32,34,31,35,56,87,73,96,71,88,71,74,56,93,70,45,32,67,90,47,67,62,51,68,38,75,88,54,73,78,41,72,64,54,51,49,49,31,52,53,52,47,55,52,52,52,51,48,55,68,36,98,73,49,51,71,49,52,79,49,63,42,73,43,58,52,51,44,41,59,76,36,42,64,46,47,28,31,36,39,40,29,55,38,76,80,37,35,43,53,93,92,41,79,67,53,38,86,66,17,66,60,50,51,52,54,38,54,52,52,53,53,51,48,44,44,74,70,66,31,51,75,37,58,42,84,63,88,85,45,39,50,80,36,69,58,49,59,33,31,38,29,37,67,59,129